Protein AF-A0A0F8YYE7-F1 (afdb_monomer_lite)

Foldseek 3Di:
DEEQPLDPWDLNVVQQVLCLFPDPAAEYEHEQQVDDCDLVHPHHNVLRVVLVCLPQPPSHHYHYDHDPVDPALVVVVVSVQVSCVVVVHDGAQEAEEAAPVVCVSCCQPQADPVDPDDPPPDDPDDGDDPPPVQWDWHAHPPPSGGIYTYRHCVPPPQDDSNVLSVCLQAVHCPVVVTGDPSSPCSSNVSRDPVSHDDDD

pLDDT: mean 84.81, std 19.22, range [31.11, 98.81]

Radius of gyration: 17.79 Å; chains: 1; bounding box: 42×34×54 Å

Organism: NCBI:txid412755

InterPro domains:
  IPR004821 Cytidyltransferase-like domain [PF01467] (2-68)
  IPR014729 Rossmann-like alpha/beta/alpha sandwich fold [G3DSA:3.40.50.620] (1-195)

Structure (mmCIF, N/CA/C/O backbone):
data_AF-A0A0F8YYE7-F1
#
_entry.id   AF-A0A0F8YYE7-F1
#
loop_
_atom_site.group_PDB
_atom_site.id
_atom_site.type_symbol
_atom_site.label_atom_id
_atom_site.label_alt_id
_atom_site.label_comp_id
_atom_site.label_asym_id
_atom_site.label_entity_id
_atom_site.label_seq_id
_atom_site.pdbx_PDB_ins_code
_atom_site.Cartn_x
_atom_site.Cartn_y
_atom_site.Cartn_z
_atom_site.occupancy
_atom_site.B_iso_or_equiv
_atom_site.auth_seq_id
_atom_site.auth_comp_id
_atom_site.auth_asym_id
_atom_site.auth_atom_id
_atom_site.pdbx_PDB_model_num
ATOM 1 N N . ILE A 1 1 ? -4.588 0.960 5.889 1.00 94.19 1 ILE A N 1
ATOM 2 C CA . ILE A 1 1 ? -3.138 1.002 5.540 1.00 94.19 1 ILE A CA 1
ATOM 3 C C . ILE A 1 1 ? -2.845 2.314 4.834 1.00 94.19 1 ILE A C 1
ATOM 5 O O . ILE A 1 1 ? -3.658 2.729 4.011 1.00 94.19 1 ILE A O 1
ATOM 9 N N . VAL A 1 2 ? -1.683 2.914 5.088 1.00 96.62 2 VAL A N 1
ATOM 10 C CA . VAL A 1 2 ? -1.097 3.959 4.236 1.00 96.62 2 VAL A CA 1
ATOM 11 C C . VAL A 1 2 ? 0.202 3.417 3.644 1.00 96.62 2 VAL A C 1
ATOM 13 O O . VAL A 1 2 ? 1.043 2.897 4.372 1.00 96.62 2 VAL A O 1
ATOM 16 N N . GLY A 1 3 ? 0.375 3.503 2.326 1.00 95.62 3 GLY A N 1
ATOM 17 C CA . GLY A 1 3 ? 1.591 3.021 1.673 1.00 95.62 3 GLY A CA 1
ATOM 18 C C . GLY A 1 3 ? 1.729 3.505 0.236 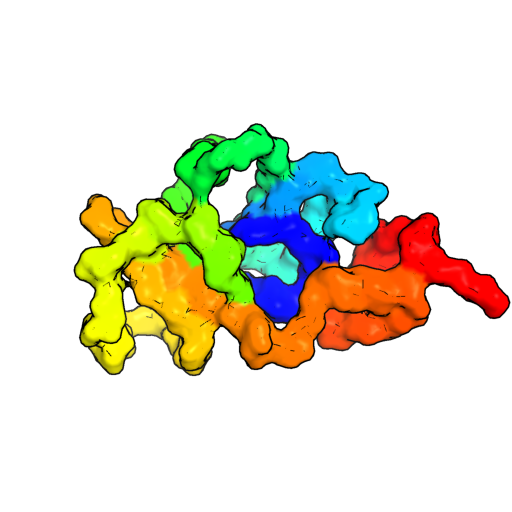1.00 95.62 3 GLY A C 1
ATOM 19 O O . GLY A 1 3 ? 0.750 3.872 -0.407 1.00 95.62 3 GLY A O 1
ATOM 20 N N . ARG A 1 4 ? 2.958 3.502 -0.287 1.00 97.06 4 ARG A N 1
ATOM 21 C CA . ARG A 1 4 ? 3.227 3.915 -1.675 1.00 97.06 4 ARG A CA 1
ATOM 22 C C . ARG A 1 4 ? 2.784 2.874 -2.699 1.00 97.06 4 ARG A C 1
ATOM 24 O O . ARG A 1 4 ? 2.339 3.266 -3.766 1.00 97.06 4 ARG A O 1
ATOM 31 N N . LEU A 1 5 ? 2.868 1.579 -2.372 1.00 97.44 5 LEU A N 1
ATOM 32 C CA . LEU A 1 5 ? 2.508 0.456 -3.258 1.00 97.44 5 LEU A CA 1
ATOM 33 C C . LEU A 1 5 ? 3.200 0.523 -4.636 1.00 97.44 5 LEU A C 1
ATOM 35 O O . LEU A 1 5 ? 2.539 0.516 -5.669 1.00 97.44 5 LEU A O 1
ATOM 39 N N . GLN A 1 6 ? 4.535 0.589 -4.645 1.00 97.94 6 GLN A N 1
ATOM 40 C CA . GLN A 1 6 ? 5.373 0.712 -5.849 1.00 97.94 6 GLN A CA 1
ATOM 41 C C . GLN A 1 6 ? 6.212 -0.568 -6.093 1.00 97.94 6 GLN A C 1
ATOM 43 O O . GLN A 1 6 ? 7.431 -0.530 -5.877 1.00 97.94 6 GLN A O 1
ATOM 48 N N . PRO A 1 7 ? 5.625 -1.708 -6.519 1.00 98.19 7 PRO A N 1
ATOM 49 C CA . PRO A 1 7 ? 4.226 -1.915 -6.919 1.00 98.19 7 PRO A CA 1
ATOM 50 C C . PRO A 1 7 ? 3.361 -2.531 -5.797 1.00 98.19 7 PRO A C 1
ATOM 52 O O . PRO A 1 7 ? 3.820 -2.774 -4.674 1.00 98.19 7 PRO A O 1
ATOM 55 N N . LEU A 1 8 ? 2.090 -2.829 -6.096 1.00 98.38 8 LEU A N 1
ATOM 56 C CA . LEU A 1 8 ? 1.275 -3.722 -5.265 1.00 98.38 8 LEU A CA 1
ATOM 57 C C . LEU A 1 8 ? 1.857 -5.148 -5.308 1.00 98.38 8 LEU A C 1
ATOM 59 O O . LEU A 1 8 ? 1.955 -5.749 -6.374 1.00 98.38 8 LEU A O 1
ATOM 63 N N . HIS A 1 9 ? 2.196 -5.712 -4.147 1.00 96.56 9 HIS A N 1
ATOM 64 C CA . HIS A 1 9 ? 2.818 -7.035 -4.026 1.00 96.56 9 HIS A CA 1
ATOM 65 C C . HIS A 1 9 ? 2.244 -7.819 -2.838 1.00 96.56 9 HIS A C 1
ATOM 67 O O . HIS A 1 9 ? 1.434 -7.295 -2.067 1.00 96.56 9 HIS A O 1
ATOM 73 N N . ARG A 1 10 ? 2.662 -9.080 -2.681 1.00 94.38 10 ARG A N 1
ATOM 74 C CA . ARG A 1 10 ? 2.063 -10.051 -1.748 1.00 94.38 10 ARG A CA 1
ATOM 75 C C . ARG A 1 10 ? 1.984 -9.598 -0.285 1.00 94.38 10 ARG A C 1
ATOM 77 O O . ARG A 1 10 ? 1.022 -9.941 0.398 1.00 94.38 10 ARG A O 1
ATOM 84 N N . ALA A 1 11 ? 2.953 -8.823 0.206 1.00 91.25 11 ALA A N 1
ATOM 85 C CA . ALA A 1 11 ? 2.916 -8.334 1.588 1.00 91.25 11 ALA A CA 1
ATOM 86 C C . ALA A 1 11 ? 1.764 -7.338 1.790 1.00 91.25 11 ALA A C 1
ATOM 88 O O . ALA A 1 11 ? 1.001 -7.449 2.747 1.00 91.25 11 ALA A O 1
ATOM 89 N N . HIS A 1 12 ? 1.584 -6.419 0.836 1.00 95.25 12 HIS A N 1
ATOM 90 C CA . HIS A 1 12 ? 0.464 -5.483 0.834 1.00 95.25 12 HIS A CA 1
ATOM 91 C C . HIS A 1 12 ? -0.871 -6.218 0.734 1.00 95.25 12 HIS A C 1
ATOM 93 O O . HIS A 1 12 ? -1.782 -5.945 1.512 1.00 95.25 12 HIS A O 1
ATOM 99 N N . THR A 1 13 ? -0.989 -7.180 -0.190 1.00 95.62 13 THR A N 1
ATOM 100 C CA . THR A 1 13 ? -2.249 -7.910 -0.369 1.00 95.62 13 THR A CA 1
ATOM 101 C C . THR A 1 13 ? -2.623 -8.720 0.860 1.00 95.62 13 THR A C 1
ATOM 103 O O . THR A 1 13 ? -3.797 -8.811 1.196 1.00 95.62 13 THR A O 1
ATOM 106 N N . LYS A 1 14 ? -1.635 -9.265 1.575 1.00 92.00 14 LYS A N 1
ATOM 107 C CA . LYS A 1 14 ? -1.879 -9.964 2.833 1.00 92.00 14 LYS A CA 1
ATOM 108 C C . LYS A 1 14 ? -2.531 -9.051 3.876 1.00 92.00 14 LYS A C 1
ATOM 110 O O . LYS A 1 14 ? -3.547 -9.433 4.443 1.00 92.00 14 LYS A O 1
ATOM 115 N N . LEU A 1 15 ? -1.983 -7.856 4.096 1.00 92.06 15 LEU A N 1
ATOM 116 C CA . LEU A 1 15 ? -2.562 -6.893 5.037 1.00 92.06 15 LEU A CA 1
ATOM 117 C C . LEU A 1 15 ? -3.963 -6.432 4.609 1.00 92.06 15 LEU A C 1
ATOM 119 O O . LEU A 1 15 ? -4.864 -6.363 5.437 1.00 92.06 15 LEU A O 1
ATOM 123 N N . ILE A 1 16 ? -4.164 -6.155 3.317 1.00 96.25 16 ILE A N 1
ATOM 124 C CA . ILE A 1 16 ? -5.472 -5.734 2.792 1.00 96.25 16 ILE A CA 1
ATOM 125 C C . ILE A 1 16 ? -6.515 -6.849 2.959 1.00 96.25 16 ILE A C 1
ATOM 127 O O . ILE A 1 16 ? -7.652 -6.568 3.322 1.00 96.25 16 ILE A O 1
ATOM 131 N N . ASN A 1 17 ? -6.141 -8.112 2.741 1.00 95.19 17 ASN A N 1
ATOM 132 C CA . ASN A 1 17 ? -7.044 -9.246 2.942 1.00 95.19 17 ASN A CA 1
ATOM 133 C C . ASN A 1 17 ? -7.491 -9.382 4.402 1.00 95.19 17 ASN A C 1
ATOM 135 O O . ASN A 1 17 ? -8.667 -9.646 4.628 1.00 95.19 17 ASN A O 1
ATOM 139 N N . ILE A 1 18 ? -6.588 -9.161 5.364 1.00 91.12 18 ILE A N 1
ATOM 140 C CA . ILE A 1 18 ? -6.934 -9.129 6.794 1.00 91.12 18 ILE A CA 1
ATOM 141 C C . ILE A 1 18 ? -7.931 -7.992 7.054 1.00 91.12 18 ILE A C 1
ATOM 143 O O . ILE A 1 18 ? -8.998 -8.228 7.601 1.00 91.12 18 ILE A O 1
ATOM 147 N N . MET A 1 19 ? -7.659 -6.781 6.555 1.00 94.31 19 MET A N 1
ATOM 148 C CA . MET A 1 19 ? -8.583 -5.647 6.707 1.00 94.31 19 MET A CA 1
ATOM 149 C C . MET A 1 19 ? -9.985 -5.915 6.142 1.00 94.31 19 MET A C 1
ATOM 151 O O . MET A 1 19 ? -10.967 -5.475 6.725 1.00 94.31 19 MET A O 1
ATOM 155 N N . ILE A 1 20 ? -10.096 -6.597 4.997 1.00 95.62 20 ILE A N 1
ATOM 156 C CA . ILE A 1 20 ? -11.397 -6.941 4.393 1.00 95.62 20 ILE A CA 1
ATOM 157 C C . ILE A 1 20 ? -12.171 -7.943 5.264 1.00 95.62 20 ILE A C 1
ATOM 159 O O . ILE A 1 20 ? -13.399 -7.951 5.231 1.00 95.62 20 ILE A O 1
ATOM 163 N N . GLN A 1 21 ? -11.472 -8.807 6.004 1.00 91.88 21 GLN A N 1
ATOM 164 C CA . GLN A 1 21 ? -12.087 -9.783 6.906 1.00 91.88 21 GLN A CA 1
ATOM 165 C C . GLN A 1 21 ? -12.494 -9.149 8.240 1.00 91.88 21 GLN A C 1
ATOM 167 O O . GLN A 1 21 ? -13.577 -9.443 8.743 1.00 91.88 21 GLN A O 1
ATOM 172 N N . ASP A 1 22 ? -11.651 -8.263 8.772 1.00 88.38 22 ASP A N 1
ATOM 173 C CA . ASP A 1 22 ? -11.764 -7.756 10.141 1.00 88.38 22 ASP A CA 1
ATOM 174 C C . ASP A 1 22 ? -12.585 -6.459 10.245 1.00 88.38 22 ASP A C 1
ATOM 176 O O . ASP A 1 22 ? -13.079 -6.123 11.322 1.00 88.38 22 ASP A O 1
ATOM 180 N N . CYS A 1 23 ? -12.736 -5.703 9.151 1.00 88.50 23 CYS A N 1
ATOM 181 C CA . CYS A 1 23 ? -13.339 -4.368 9.172 1.00 88.50 23 CYS A CA 1
ATOM 182 C C . CYS A 1 23 ? -14.596 -4.265 8.292 1.00 88.50 23 CYS A C 1
ATOM 184 O O . CYS A 1 23 ? -14.656 -4.820 7.199 1.00 88.50 23 CYS A O 1
ATOM 186 N N . GLU A 1 24 ? -15.565 -3.435 8.708 1.00 92.38 24 GLU A N 1
ATOM 187 C CA . GLU A 1 24 ? -16.734 -3.066 7.879 1.00 92.38 24 GLU A CA 1
ATOM 188 C C . GLU A 1 24 ? -16.301 -2.393 6.563 1.00 92.38 24 GLU A C 1
ATOM 190 O O . GLU A 1 24 ? -16.940 -2.540 5.524 1.00 92.38 24 GLU A O 1
ATOM 195 N N . THR A 1 25 ? -15.218 -1.611 6.593 1.00 94.94 25 THR A N 1
ATOM 196 C CA . THR A 1 25 ? -14.689 -0.904 5.422 1.00 94.94 25 THR A CA 1
ATOM 197 C C . THR A 1 25 ? -13.165 -0.884 5.452 1.00 94.94 25 THR A C 1
ATOM 199 O O . THR A 1 25 ? -12.554 -0.266 6.320 1.00 94.94 25 THR A O 1
ATOM 202 N N . ALA A 1 26 ? -12.540 -1.512 4.456 1.00 97.06 26 ALA A N 1
ATOM 203 C CA . ALA A 1 26 ? -11.095 -1.469 4.268 1.00 97.06 26 ALA A CA 1
ATOM 204 C C . ALA A 1 26 ? -10.687 -0.238 3.440 1.00 97.06 26 ALA A C 1
ATOM 206 O O . ALA A 1 26 ? -11.048 -0.115 2.267 1.00 97.06 26 ALA A O 1
ATOM 207 N N . ILE A 1 27 ? -9.903 0.661 4.044 1.00 98.06 27 ILE A N 1
ATOM 208 C CA . ILE A 1 27 ? -9.376 1.872 3.398 1.00 98.06 27 ILE A CA 1
ATOM 209 C C . ILE A 1 27 ? -7.873 1.707 3.120 1.00 98.06 27 ILE A C 1
ATOM 211 O O . ILE A 1 27 ? -7.060 1.479 4.028 1.00 98.06 27 ILE A O 1
ATOM 215 N N . VAL A 1 28 ? -7.502 1.833 1.846 1.00 98.44 28 VAL A N 1
ATOM 216 C CA . VAL A 1 28 ? -6.119 1.804 1.364 1.00 98.44 28 VAL A CA 1
ATOM 217 C C . VAL A 1 28 ? -5.739 3.190 0.865 1.00 98.44 28 VAL A C 1
ATOM 219 O O . VAL A 1 28 ? -6.196 3.643 -0.186 1.00 98.44 28 VAL A O 1
ATOM 222 N N . CYS A 1 29 ? -4.874 3.860 1.617 1.00 98.38 29 CYS A N 1
ATOM 223 C CA . CYS A 1 29 ? -4.358 5.165 1.251 1.00 98.38 29 CYS A CA 1
ATOM 224 C C . CYS A 1 29 ? -3.055 5.029 0.448 1.00 98.38 29 CYS A C 1
ATOM 226 O O . CYS A 1 29 ? -2.073 4.468 0.942 1.00 98.38 29 CYS A O 1
ATOM 228 N N . LEU A 1 30 ? -3.039 5.560 -0.775 1.00 98.56 30 LEU A N 1
ATOM 229 C CA . LEU A 1 30 ? -1.873 5.591 -1.657 1.00 98.56 30 LEU A CA 1
ATOM 230 C C . LEU A 1 30 ? -1.040 6.844 -1.384 1.00 98.56 30 LEU A C 1
ATOM 232 O O . LEU A 1 30 ? -1.363 7.921 -1.880 1.00 98.56 30 LEU A O 1
ATOM 236 N N . GLY A 1 31 ? 0.032 6.692 -0.607 1.00 97.44 31 GLY A N 1
ATOM 237 C CA . GLY A 1 31 ? 0.993 7.764 -0.332 1.00 97.44 31 GLY A CA 1
ATOM 238 C C . GLY A 1 31 ? 1.790 8.181 -1.572 1.00 97.44 31 GLY A C 1
ATOM 239 O O . GLY A 1 31 ? 1.860 7.434 -2.559 1.00 97.44 31 GLY A O 1
ATOM 240 N N . SER A 1 32 ? 2.399 9.368 -1.505 1.00 97.56 32 SER A N 1
ATOM 241 C CA . SER A 1 32 ? 3.164 9.980 -2.599 1.00 97.56 32 SER A CA 1
ATOM 242 C C . SER A 1 32 ? 2.403 9.978 -3.932 1.00 97.56 32 SER A C 1
ATOM 244 O O . SER A 1 32 ? 2.932 9.602 -4.977 1.00 97.56 32 SER A O 1
ATOM 246 N N . ALA A 1 33 ? 1.116 10.334 -3.903 1.00 98.12 33 ALA A N 1
ATOM 247 C CA . ALA A 1 33 ? 0.236 10.327 -5.073 1.00 98.12 33 ALA A CA 1
ATOM 248 C C . ALA A 1 33 ? 0.700 11.272 -6.195 1.00 98.12 33 ALA A C 1
ATOM 250 O O . ALA A 1 33 ? 0.478 10.984 -7.368 1.00 98.12 33 ALA A O 1
ATOM 251 N N . GLN A 1 34 ? 1.386 12.361 -5.846 1.00 98.12 34 GLN A N 1
ATOM 252 C CA . GLN A 1 34 ? 1.924 13.329 -6.799 1.00 98.12 34 GLN A CA 1
ATOM 253 C C . GLN A 1 34 ? 3.184 12.845 -7.537 1.00 98.12 34 GLN A C 1
ATOM 255 O O . GLN A 1 34 ? 3.548 13.437 -8.553 1.00 98.12 34 GLN A O 1
ATOM 260 N N . LYS A 1 35 ? 3.862 11.803 -7.035 1.00 98.12 35 LYS A N 1
ATOM 261 C CA . LYS A 1 35 ? 5.094 11.268 -7.632 1.00 98.12 35 LYS A CA 1
ATOM 262 C C . LYS A 1 35 ? 4.783 10.219 -8.691 1.00 98.12 35 LYS A C 1
ATOM 264 O O . LYS A 1 35 ? 3.836 9.439 -8.561 1.00 98.12 35 LYS A O 1
ATOM 269 N N . LYS A 1 36 ? 5.594 10.213 -9.745 1.00 97.75 36 LYS A N 1
ATOM 270 C CA . LYS A 1 36 ? 5.490 9.292 -10.878 1.00 97.75 36 LYS A CA 1
ATOM 271 C C . LYS A 1 36 ? 6.789 9.289 -11.665 1.00 97.75 36 LYS A C 1
ATOM 273 O O . LYS A 1 36 ? 7.427 10.332 -11.770 1.00 97.75 36 LYS A O 1
ATOM 278 N N . ARG A 1 37 ? 7.109 8.159 -12.301 1.00 97.19 37 ARG A N 1
ATOM 279 C CA . ARG A 1 37 ? 8.278 8.025 -13.184 1.00 97.19 37 ARG A CA 1
ATOM 280 C C . ARG A 1 37 ? 9.586 8.443 -12.494 1.00 97.19 37 ARG A C 1
ATOM 282 O O . ARG A 1 37 ? 10.449 9.065 -13.097 1.00 97.19 37 ARG A O 1
ATOM 289 N N . GLU A 1 38 ? 9.735 8.076 -11.224 1.00 97.44 38 GLU A N 1
ATOM 290 C CA . GLU A 1 38 ? 10.977 8.206 -10.451 1.00 97.44 38 GLU A CA 1
ATOM 291 C C . GLU A 1 38 ? 11.453 6.808 -10.030 1.00 97.44 38 GLU A C 1
ATOM 293 O O . GLU A 1 38 ? 10.629 5.916 -9.850 1.00 97.44 38 GLU A O 1
ATOM 298 N N . LYS A 1 39 ? 12.755 6.585 -9.792 1.00 94.12 39 LYS A N 1
ATOM 299 C CA . LYS A 1 39 ? 13.272 5.244 -9.417 1.00 94.12 39 LYS A CA 1
ATOM 300 C C . LYS A 1 39 ? 12.560 4.615 -8.211 1.00 94.12 39 LYS A C 1
ATOM 302 O O . LYS A 1 39 ? 12.388 3.400 -8.126 1.00 94.12 39 LYS A O 1
ATOM 307 N N . HIS A 1 40 ? 12.142 5.444 -7.258 1.00 95.81 40 HIS A N 1
ATOM 308 C CA . HIS A 1 40 ? 11.399 4.991 -6.086 1.00 95.81 40 HIS A CA 1
ATOM 309 C C . HIS A 1 40 ? 9.869 5.037 -6.293 1.00 95.81 40 HIS A C 1
ATOM 311 O O . HIS A 1 40 ? 9.143 4.356 -5.566 1.00 95.81 40 HIS A O 1
ATOM 317 N N . ASP A 1 41 ? 9.372 5.807 -7.269 1.00 98.19 41 ASP A N 1
ATOM 318 C CA . ASP A 1 41 ? 7.954 5.948 -7.643 1.00 98.19 41 ASP A CA 1
ATOM 319 C C . ASP A 1 41 ? 7.742 5.765 -9.156 1.00 98.19 41 ASP A C 1
ATOM 321 O O . ASP A 1 41 ? 7.377 6.715 -9.854 1.00 98.19 41 ASP A O 1
ATOM 325 N N . PRO A 1 42 ? 8.004 4.574 -9.712 1.00 98.31 42 PRO A N 1
ATOM 326 C CA . PRO A 1 42 ? 7.953 4.383 -11.158 1.00 98.31 42 PRO A CA 1
ATOM 327 C C . PRO A 1 42 ? 6.518 4.458 -11.699 1.00 98.31 42 PRO A C 1
ATOM 329 O O . PRO A 1 42 ? 6.317 5.000 -12.786 1.00 98.31 42 PRO A O 1
ATOM 332 N N . TRP A 1 43 ? 5.516 4.006 -10.935 1.00 98.75 43 TRP A N 1
ATOM 333 C CA . TRP A 1 43 ? 4.110 4.025 -11.346 1.00 98.75 43 TRP A CA 1
ATOM 334 C C . TRP A 1 43 ? 3.381 5.287 -10.873 1.00 98.75 43 TRP A C 1
ATOM 336 O O . TRP A 1 43 ? 3.629 5.794 -9.771 1.00 98.75 43 TRP A O 1
ATOM 346 N N . THR A 1 44 ? 2.444 5.781 -11.688 1.00 98.81 44 THR A N 1
ATOM 347 C CA . THR A 1 44 ? 1.550 6.882 -11.305 1.00 98.81 44 THR A CA 1
ATOM 348 C C . THR A 1 44 ? 0.564 6.431 -10.225 1.00 98.81 44 THR A C 1
ATOM 350 O O . THR A 1 44 ? 0.453 5.246 -9.895 1.00 98.81 44 THR A O 1
ATOM 353 N N . VAL A 1 45 ? -0.169 7.371 -9.624 1.00 98.75 45 VAL A N 1
ATOM 354 C CA . VAL A 1 45 ? -1.224 6.998 -8.675 1.00 98.75 45 VAL A CA 1
ATOM 355 C C . VAL A 1 45 ? -2.369 6.256 -9.361 1.00 98.75 45 VAL A C 1
ATOM 357 O O . VAL A 1 45 ? -2.864 5.282 -8.804 1.00 98.75 45 VAL A O 1
ATOM 360 N N . GLU A 1 46 ? -2.731 6.624 -10.589 1.00 98.75 46 GLU A N 1
ATOM 361 C CA . GLU A 1 46 ? -3.782 5.970 -11.374 1.00 98.75 46 GLU A CA 1
ATOM 362 C C . GLU A 1 46 ? -3.431 4.509 -11.674 1.00 98.75 46 GLU A C 1
ATOM 364 O O . GLU A 1 46 ? -4.269 3.627 -11.493 1.00 98.75 46 GLU A O 1
ATOM 369 N N . GLU A 1 47 ? -2.181 4.235 -12.048 1.00 98.81 47 GLU A N 1
ATOM 370 C CA . GLU A 1 47 ? -1.694 2.872 -12.285 1.00 98.81 47 GLU A CA 1
ATOM 371 C C . GLU A 1 47 ? -1.751 2.030 -11.011 1.00 98.81 47 GLU A C 1
ATOM 373 O O . GLU A 1 47 ? -2.241 0.902 -11.024 1.00 98.81 47 GLU A O 1
ATOM 378 N N . ARG A 1 48 ? -1.332 2.593 -9.873 1.00 98.81 48 ARG A N 1
ATOM 379 C CA . ARG A 1 48 ? -1.415 1.913 -8.572 1.00 98.81 48 ARG A CA 1
ATOM 380 C C . ARG A 1 48 ? -2.856 1.682 -8.120 1.00 98.81 48 ARG A C 1
ATOM 382 O O . ARG A 1 48 ? -3.167 0.628 -7.563 1.00 98.81 48 ARG A O 1
ATOM 389 N N . MET A 1 49 ? -3.752 2.637 -8.374 1.00 98.81 49 MET A N 1
ATOM 390 C CA . MET A 1 49 ? -5.188 2.459 -8.153 1.00 98.81 49 MET A CA 1
ATOM 391 C C . MET A 1 49 ? -5.730 1.334 -9.031 1.00 98.81 49 MET A C 1
ATOM 393 O O . MET A 1 49 ? -6.502 0.511 -8.543 1.00 98.81 49 MET A O 1
ATOM 397 N N . GLN A 1 50 ? -5.315 1.259 -10.297 1.00 98.81 50 GLN A N 1
ATOM 398 C CA . GLN A 1 50 ? -5.718 0.186 -11.199 1.00 98.81 50 GLN A CA 1
ATOM 399 C C . GLN A 1 50 ? -5.191 -1.173 -10.722 1.00 98.81 50 GLN A C 1
ATOM 401 O O . GLN A 1 50 ? -5.963 -2.126 -10.675 1.00 98.81 50 GLN A O 1
ATOM 406 N N . MET A 1 51 ? -3.941 -1.255 -10.251 1.00 98.81 51 MET A N 1
ATOM 407 C CA . MET A 1 51 ? -3.389 -2.478 -9.651 1.00 98.81 51 MET A CA 1
ATOM 408 C C . MET A 1 51 ? -4.217 -2.970 -8.455 1.00 98.81 51 MET A C 1
ATOM 410 O O . MET A 1 51 ? -4.410 -4.173 -8.278 1.00 98.81 51 MET A O 1
ATOM 414 N N . LEU A 1 52 ? -4.713 -2.053 -7.619 1.00 98.75 52 LEU A N 1
ATOM 415 C CA . LEU A 1 52 ? -5.613 -2.380 -6.512 1.00 98.75 52 LEU A CA 1
ATOM 416 C C . LEU A 1 52 ? -6.994 -2.830 -7.011 1.00 98.75 52 LEU A C 1
ATOM 418 O O . LEU A 1 52 ? -7.490 -3.867 -6.570 1.00 98.75 52 LEU A O 1
ATOM 422 N N . LYS A 1 53 ? -7.601 -2.094 -7.949 1.00 98.69 53 LYS A N 1
ATOM 423 C CA . LYS A 1 53 ? -8.921 -2.417 -8.524 1.00 98.69 53 LYS A CA 1
ATOM 424 C C . LYS A 1 53 ? -8.934 -3.776 -9.219 1.00 98.69 53 LYS A C 1
ATOM 426 O O . LYS A 1 53 ? -9.878 -4.535 -9.043 1.00 98.69 53 LYS A O 1
ATOM 431 N N . ASN A 1 54 ? -7.863 -4.113 -9.925 1.00 98.56 54 ASN A N 1
ATOM 432 C CA . ASN A 1 54 ? -7.663 -5.409 -10.568 1.00 98.56 54 ASN A CA 1
ATOM 433 C C . ASN A 1 54 ? -7.771 -6.596 -9.592 1.00 98.56 54 ASN A C 1
ATOM 435 O O . ASN A 1 54 ? -8.216 -7.673 -9.977 1.00 98.56 54 ASN A O 1
ATOM 439 N N . VAL A 1 55 ? -7.371 -6.413 -8.328 1.00 98.50 55 VAL A N 1
ATOM 440 C CA . VAL A 1 55 ? -7.370 -7.475 -7.304 1.00 98.50 55 VAL A CA 1
ATOM 441 C C . VAL A 1 55 ? -8.629 -7.434 -6.429 1.00 98.50 55 VAL A C 1
ATOM 443 O O . VAL A 1 55 ? -9.146 -8.473 -6.004 1.00 98.50 55 VAL A O 1
ATOM 446 N N . TYR A 1 56 ? -9.128 -6.237 -6.122 1.00 98.25 56 TYR A N 1
ATOM 447 C CA . TYR A 1 56 ? -10.159 -6.049 -5.099 1.00 98.25 56 TYR A CA 1
ATOM 448 C C . TYR A 1 56 ? -11.510 -5.583 -5.628 1.00 98.25 56 TYR A C 1
ATOM 450 O O . TYR A 1 56 ? -12.483 -5.689 -4.881 1.00 98.25 56 TYR A O 1
ATOM 458 N N . ALA A 1 57 ? -11.592 -5.126 -6.879 1.00 96.12 57 ALA A N 1
ATOM 459 C CA . ALA A 1 57 ? -12.760 -4.436 -7.418 1.00 96.12 57 ALA A CA 1
ATOM 460 C C . ALA A 1 57 ? -13.246 -3.364 -6.420 1.00 96.12 57 ALA A C 1
ATOM 462 O O . ALA A 1 57 ? -12.450 -2.533 -5.981 1.00 96.12 57 ALA A O 1
ATOM 463 N N . ASP A 1 58 ? -14.508 -3.436 -5.997 1.00 94.81 58 ASP A N 1
ATOM 464 C CA . ASP A 1 58 ? -15.129 -2.468 -5.087 1.00 94.81 58 ASP A CA 1
ATOM 465 C C . ASP A 1 58 ? -15.039 -2.852 -3.598 1.00 94.81 58 ASP A C 1
ATOM 467 O O . ASP A 1 58 ? -15.619 -2.178 -2.745 1.00 94.81 58 ASP A O 1
ATOM 471 N N . ARG A 1 59 ? -14.305 -3.923 -3.250 1.00 97.19 59 ARG A N 1
ATOM 472 C CA . ARG A 1 59 ? -14.191 -4.417 -1.860 1.00 97.19 59 ARG A CA 1
ATOM 473 C C . ARG A 1 59 ? -13.377 -3.507 -0.936 1.00 97.19 59 ARG A C 1
ATOM 475 O O . ARG A 1 59 ? -13.361 -3.731 0.270 1.00 97.19 59 ARG A O 1
ATOM 482 N N . ILE A 1 60 ? -12.682 -2.513 -1.485 1.00 97.94 60 ILE A N 1
ATOM 483 C CA . ILE A 1 60 ? -11.867 -1.560 -0.727 1.00 97.94 60 ILE A CA 1
ATOM 484 C C . ILE A 1 60 ? -12.153 -0.128 -1.173 1.00 97.94 60 ILE A C 1
ATOM 486 O O . ILE A 1 60 ? -12.523 0.128 -2.320 1.00 97.94 60 ILE A O 1
ATOM 490 N N . LYS A 1 61 ? -11.918 0.832 -0.279 1.00 98.12 61 LYS A N 1
ATOM 491 C CA . LYS A 1 61 ? -11.848 2.255 -0.623 1.00 98.12 61 LYS A CA 1
ATOM 492 C C . LYS A 1 61 ? -10.393 2.634 -0.870 1.00 98.12 61 LYS A C 1
ATOM 494 O O . LYS A 1 61 ? -9.525 2.302 -0.069 1.00 98.12 61 LYS A O 1
ATOM 499 N N . ILE A 1 62 ? -10.129 3.324 -1.977 1.00 98.56 62 ILE A N 1
ATOM 500 C CA . ILE A 1 62 ? -8.779 3.739 -2.373 1.00 98.56 62 ILE A CA 1
ATOM 501 C C . ILE A 1 62 ? -8.702 5.261 -2.304 1.00 98.56 62 ILE A C 1
ATOM 503 O O . ILE A 1 62 ? -9.496 5.939 -2.955 1.00 98.56 62 ILE A O 1
ATOM 507 N N . VAL A 1 63 ? -7.755 5.793 -1.529 1.00 98.50 63 VAL A N 1
ATOM 508 C CA . VAL A 1 63 ? -7.619 7.239 -1.295 1.00 98.50 63 VAL A CA 1
ATOM 509 C C . VAL A 1 63 ? -6.200 7.699 -1.642 1.00 98.50 63 VAL A C 1
ATOM 511 O O . VAL A 1 63 ? -5.254 7.287 -0.976 1.00 98.50 63 VAL A O 1
ATOM 514 N N . PRO A 1 64 ? -6.003 8.538 -2.670 1.00 98.38 64 PRO A N 1
ATOM 515 C CA . PRO A 1 64 ? -4.690 9.098 -2.972 1.00 98.38 64 PRO A CA 1
ATOM 516 C C . PRO A 1 64 ? -4.313 10.199 -1.969 1.00 98.38 64 PRO A C 1
ATOM 518 O O . PRO A 1 64 ? -5.126 11.076 -1.663 1.00 98.38 64 PRO A O 1
ATOM 521 N N . LEU A 1 65 ? -3.070 10.165 -1.487 1.00 98.19 65 LEU A N 1
ATOM 522 C CA . LEU A 1 65 ? -2.497 11.128 -0.546 1.00 98.19 65 LEU A CA 1
ATOM 523 C C . LEU A 1 65 ? -1.213 11.730 -1.120 1.00 98.19 65 LEU A C 1
ATOM 525 O O . LEU A 1 65 ? -0.289 10.999 -1.485 1.00 98.19 65 LEU A O 1
ATOM 529 N N . ASN A 1 66 ? -1.137 13.058 -1.162 1.00 97.62 66 ASN A N 1
ATOM 530 C CA . ASN A 1 66 ? 0.092 13.749 -1.542 1.00 97.62 66 ASN A CA 1
ATOM 531 C C . ASN A 1 66 ? 1.037 13.838 -0.342 1.00 97.62 66 ASN A C 1
ATOM 533 O O . ASN A 1 66 ? 0.583 13.946 0.797 1.00 97.62 66 ASN A O 1
ATOM 537 N N . ASP A 1 67 ? 2.345 13.855 -0.594 1.00 95.94 67 ASP A N 1
ATOM 538 C CA . ASP A 1 67 ? 3.298 14.221 0.455 1.00 95.94 67 ASP A CA 1
ATOM 539 C C . ASP A 1 67 ? 3.110 15.714 0.783 1.00 95.94 67 ASP A C 1
ATOM 541 O O . ASP A 1 67 ? 3.205 16.562 -0.106 1.00 95.94 67 ASP A O 1
ATOM 545 N N . ILE A 1 68 ? 2.849 16.041 2.051 1.00 94.44 68 ILE A N 1
ATOM 546 C CA . ILE A 1 68 ? 2.596 17.426 2.501 1.00 94.44 68 ILE A CA 1
ATOM 547 C C . ILE A 1 68 ? 3.806 18.078 3.185 1.00 94.44 68 ILE A C 1
ATOM 549 O O . ILE A 1 68 ? 3.693 19.180 3.708 1.00 94.44 68 ILE A O 1
ATOM 553 N N . GLY A 1 69 ? 4.951 17.386 3.230 1.00 90.44 69 GLY A N 1
ATOM 554 C CA . GLY A 1 69 ? 6.123 17.845 3.983 1.00 90.44 69 GLY A CA 1
ATOM 555 C C . GLY A 1 69 ? 5.879 17.916 5.494 1.00 90.44 69 GLY A C 1
ATOM 556 O O . GLY A 1 69 ? 6.397 18.817 6.146 1.00 90.44 69 GLY A O 1
ATOM 557 N N . ALA A 1 70 ? 5.065 17.002 6.037 1.00 85.56 70 ALA A N 1
ATOM 558 C CA . ALA A 1 70 ? 4.724 16.969 7.4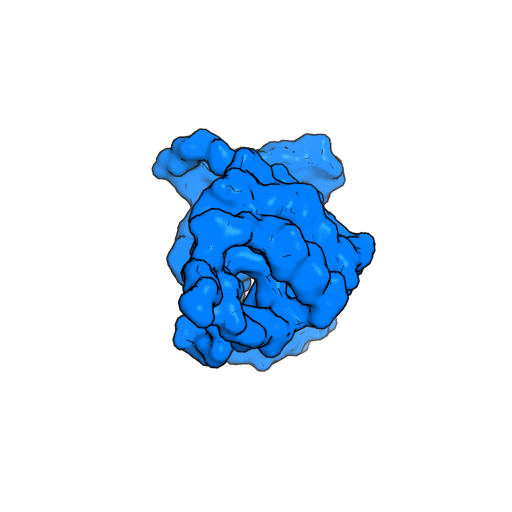57 1.00 85.56 70 ALA A CA 1
ATOM 559 C C . ALA A 1 70 ? 5.987 16.880 8.324 1.00 85.56 70 ALA A C 1
ATOM 561 O O . ALA A 1 70 ? 6.818 15.989 8.135 1.00 85.56 70 ALA A O 1
ATOM 562 N N . ALA A 1 71 ? 6.107 17.793 9.286 1.00 81.25 71 ALA A N 1
ATOM 563 C CA . ALA A 1 71 ? 7.212 17.808 10.240 1.00 81.25 71 ALA A CA 1
ATOM 564 C C . ALA A 1 71 ? 6.946 16.901 11.453 1.00 81.25 71 ALA A C 1
ATOM 566 O O . ALA A 1 71 ? 7.879 16.579 12.186 1.00 81.25 71 ALA A O 1
ATOM 567 N N . SER A 1 72 ? 5.690 16.489 11.665 1.00 87.44 72 SER A N 1
ATOM 568 C CA . SER A 1 72 ? 5.282 15.617 12.768 1.00 87.44 72 SER A CA 1
ATOM 569 C C . SER A 1 72 ? 4.235 14.568 12.352 1.00 87.44 72 SER A C 1
ATOM 571 O O . SER A 1 72 ? 3.485 14.794 11.392 1.00 87.44 72 SER A O 1
ATOM 573 N N . PRO A 1 73 ? 4.146 13.442 13.091 1.00 87.12 73 PRO A N 1
ATOM 574 C CA . PRO A 1 73 ? 3.059 12.466 12.988 1.00 87.12 73 PRO A CA 1
ATOM 575 C C . PRO A 1 73 ? 1.658 13.089 13.002 1.00 87.12 73 PRO A C 1
ATOM 577 O O . PRO A 1 73 ? 0.870 12.822 12.095 1.00 87.12 73 PRO A O 1
ATOM 580 N N . ASP A 1 74 ? 1.378 13.992 13.943 1.00 88.25 74 ASP A N 1
ATOM 581 C CA . ASP A 1 74 ? 0.058 14.624 14.086 1.00 88.25 74 ASP A CA 1
ATOM 582 C C . ASP A 1 74 ? -0.384 15.395 12.845 1.00 88.25 74 ASP A C 1
ATOM 584 O O . ASP A 1 74 ? -1.541 15.311 12.430 1.00 88.25 74 ASP A O 1
ATOM 588 N N . GLN A 1 75 ? 0.534 16.142 12.220 1.00 91.62 75 GLN A N 1
ATOM 589 C CA . GLN A 1 75 ? 0.236 16.879 10.990 1.00 91.62 75 GLN A CA 1
ATOM 590 C C . GLN A 1 75 ? -0.153 15.922 9.863 1.00 91.62 75 GLN A C 1
ATOM 592 O O . GLN A 1 75 ? -1.095 16.184 9.112 1.00 91.62 75 GLN A O 1
ATOM 597 N N . TRP A 1 76 ? 0.562 14.802 9.758 1.00 93.88 76 TRP A N 1
ATOM 598 C CA . TRP A 1 76 ? 0.297 13.782 8.756 1.00 93.88 76 TRP A CA 1
ATOM 599 C C . TRP A 1 76 ? -1.038 13.068 8.996 1.00 93.88 76 TRP A C 1
ATOM 601 O O . TRP A 1 76 ? -1.846 12.955 8.073 1.00 93.88 76 TRP A O 1
ATOM 611 N N . VAL A 1 77 ? -1.312 12.631 10.227 1.00 91.75 77 VAL A N 1
ATOM 612 C CA . VAL A 1 77 ? -2.561 11.929 10.558 1.00 91.75 77 VAL A CA 1
ATOM 613 C C . VAL A 1 77 ? -3.769 12.860 10.457 1.00 91.75 77 VAL A C 1
ATOM 615 O O . VAL A 1 77 ? -4.785 12.466 9.885 1.00 91.75 77 VAL A O 1
ATOM 618 N N . SER A 1 78 ? -3.645 14.116 10.897 1.00 92.00 78 SER A N 1
ATOM 619 C CA . SER A 1 78 ? -4.706 15.124 10.753 1.00 92.00 78 SER A CA 1
ATOM 620 C C . SER A 1 78 ? -5.059 15.370 9.287 1.00 92.00 78 SER A C 1
ATOM 622 O O . SER A 1 78 ? -6.236 15.413 8.936 1.00 92.00 78 SER A O 1
ATOM 624 N N . TYR A 1 79 ? -4.053 15.466 8.409 1.00 95.62 79 TYR A N 1
ATOM 625 C CA . TYR A 1 79 ? -4.272 15.566 6.964 1.00 95.62 79 TYR A CA 1
ATOM 626 C C . TYR A 1 79 ? -5.034 14.360 6.406 1.00 95.62 79 TYR A C 1
ATOM 628 O O . TYR A 1 79 ? -5.944 14.529 5.593 1.00 95.62 79 TYR A O 1
ATOM 636 N N . ILE A 1 80 ? -4.690 13.147 6.847 1.00 95.56 80 ILE A N 1
ATOM 637 C CA . ILE A 1 80 ? -5.399 11.935 6.429 1.00 95.56 80 ILE A CA 1
ATOM 638 C C . ILE A 1 80 ? -6.856 11.998 6.882 1.00 95.56 80 ILE A C 1
ATOM 640 O O . ILE A 1 80 ? -7.746 11.783 6.064 1.00 95.56 80 ILE A O 1
ATOM 644 N N . PHE A 1 81 ? -7.112 12.300 8.154 1.00 93.94 81 PHE A N 1
ATOM 645 C CA . PHE A 1 81 ? -8.464 12.284 8.713 1.00 93.94 81 PHE A CA 1
ATOM 646 C C . PHE A 1 81 ? -9.349 13.348 8.055 1.00 93.94 81 PHE A C 1
ATOM 648 O O . PHE A 1 81 ? -10.441 13.019 7.603 1.00 93.94 81 PHE A O 1
ATOM 655 N N . ASP A 1 82 ? -8.841 14.570 7.870 1.00 95.88 82 ASP A N 1
ATOM 656 C CA . ASP A 1 82 ? -9.529 15.633 7.123 1.00 95.88 82 ASP A CA 1
ATOM 657 C C . ASP A 1 82 ? -9.824 15.218 5.670 1.00 95.88 82 ASP A C 1
ATOM 659 O O . ASP A 1 82 ? -10.911 15.462 5.141 1.00 95.88 82 ASP A O 1
ATOM 663 N N . LYS A 1 83 ? -8.882 14.531 5.010 1.00 97.31 83 LYS A N 1
ATOM 664 C CA . LYS A 1 83 ? -9.091 14.020 3.650 1.00 97.31 83 LYS A CA 1
ATOM 665 C C . LYS A 1 83 ? -10.193 12.959 3.598 1.00 97.31 83 LYS A C 1
ATOM 667 O O . LYS A 1 83 ? -10.962 12.957 2.638 1.00 97.31 83 LYS A O 1
ATOM 672 N N . LEU A 1 84 ? -10.250 12.060 4.580 1.00 96.81 84 LEU A N 1
ATOM 673 C CA . LEU A 1 84 ? -11.267 11.009 4.671 1.00 96.81 84 LEU A CA 1
ATOM 674 C C . LEU A 1 84 ? -12.651 11.588 4.992 1.00 96.81 84 LEU A C 1
ATOM 676 O O . LEU A 1 84 ? -13.624 11.220 4.333 1.00 96.81 84 LEU A O 1
ATOM 680 N N . ASP A 1 85 ? -12.723 12.536 5.925 1.00 96.25 85 ASP A N 1
ATOM 681 C CA . ASP A 1 85 ? -13.955 13.236 6.300 1.00 96.25 85 ASP A CA 1
ATOM 682 C C . ASP A 1 85 ? -14.564 13.991 5.108 1.00 96.25 85 ASP A C 1
ATOM 684 O O . ASP A 1 85 ? -15.731 13.803 4.769 1.00 96.25 85 ASP A O 1
ATOM 688 N N . LYS A 1 86 ? -13.741 14.727 4.346 1.00 97.44 86 LYS A N 1
ATOM 689 C CA . LYS A 1 86 ? -14.171 15.406 3.106 1.00 97.44 86 LYS A CA 1
ATOM 690 C C . LYS A 1 86 ? -14.697 14.462 2.024 1.00 97.44 86 LYS A C 1
ATOM 692 O O . LYS A 1 86 ? -15.412 14.902 1.125 1.00 97.44 86 LYS A O 1
ATOM 697 N N . LEU A 1 87 ? -14.326 13.183 2.075 1.00 96.88 87 LEU A N 1
ATOM 698 C CA . LEU A 1 87 ? -14.842 12.137 1.188 1.00 96.88 87 LEU A CA 1
ATOM 699 C C . LEU A 1 87 ? -16.088 11.437 1.762 1.00 96.88 87 LEU A C 1
ATOM 701 O O . LEU A 1 87 ? -16.583 10.491 1.150 1.00 96.88 87 LEU A O 1
ATOM 705 N N . GLY A 1 88 ? -16.592 11.886 2.915 1.00 96.44 88 GLY A N 1
ATOM 706 C CA . GLY A 1 88 ? -17.749 11.320 3.606 1.00 96.44 88 GLY A CA 1
ATOM 707 C C . GLY A 1 88 ? -17.476 9.955 4.235 1.00 96.44 88 GLY A C 1
ATOM 708 O O . GLY A 1 88 ? -18.403 9.160 4.397 1.00 96.44 88 GLY A O 1
ATOM 709 N N . MET A 1 89 ? -16.212 9.634 4.528 1.00 94.50 89 MET A N 1
ATOM 710 C CA . MET A 1 89 ? -15.854 8.361 5.151 1.00 94.50 89 MET A CA 1
ATOM 711 C C . MET A 1 89 ? -16.025 8.434 6.668 1.00 94.50 89 MET A C 1
ATOM 713 O O . MET A 1 89 ? -15.727 9.450 7.288 1.00 94.50 89 MET A O 1
ATOM 717 N N . LYS A 1 90 ? -16.467 7.324 7.272 1.00 90.25 90 LYS A N 1
ATOM 718 C CA . LYS A 1 90 ? -16.427 7.161 8.731 1.00 90.25 90 LYS A CA 1
ATOM 719 C C . LYS A 1 90 ? -14.974 7.251 9.207 1.00 90.25 90 LYS A C 1
ATOM 721 O O . LYS A 1 90 ? -14.068 6.774 8.520 1.00 90.25 90 LYS A O 1
ATOM 726 N N . GLU A 1 91 ? -14.774 7.821 10.390 1.00 89.31 91 GLU A N 1
ATOM 727 C CA . GLU A 1 91 ? -13.449 7.898 10.999 1.00 89.31 91 GLU A CA 1
ATOM 728 C C . GLU A 1 91 ? -12.850 6.487 11.185 1.00 89.31 91 GLU A C 1
ATOM 730 O O . GLU A 1 91 ? -13.547 5.594 11.680 1.00 89.31 91 GLU A O 1
ATOM 735 N N . PRO A 1 92 ? -11.584 6.250 10.789 1.00 90.81 92 PRO A N 1
ATOM 736 C CA . PRO A 1 92 ? -10.956 4.946 10.963 1.00 90.81 92 PRO A CA 1
ATOM 737 C C . PRO A 1 92 ? -10.758 4.582 12.438 1.00 90.81 92 PRO A C 1
ATOM 739 O O . PRO A 1 92 ? -10.147 5.330 13.199 1.00 90.81 92 PRO A O 1
ATOM 742 N N . THR A 1 93 ? 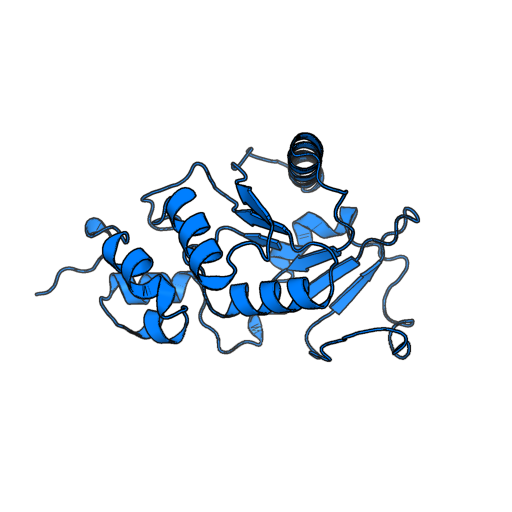-11.181 3.376 12.812 1.00 86.94 93 THR A N 1
ATOM 743 C CA . THR A 1 93 ? -10.928 2.795 14.138 1.00 86.94 93 THR A CA 1
ATOM 744 C C . THR A 1 93 ? -9.696 1.899 14.159 1.00 86.94 93 THR A C 1
ATOM 746 O O . THR A 1 93 ? -9.104 1.719 15.211 1.00 86.94 93 THR A O 1
ATOM 749 N N . ASP A 1 94 ? -9.259 1.366 13.020 1.00 89.12 94 ASP A N 1
ATOM 750 C CA . ASP A 1 94 ? -8.199 0.360 12.951 1.00 89.12 94 ASP A CA 1
ATOM 751 C C . ASP A 1 94 ? -7.123 0.782 11.937 1.00 89.12 94 ASP A C 1
ATOM 753 O O . ASP A 1 94 ? -7.418 1.075 10.773 1.00 89.12 94 ASP A O 1
ATOM 757 N N . TYR A 1 95 ? -5.854 0.787 12.353 1.00 92.00 95 TYR A N 1
ATOM 758 C CA . TYR A 1 95 ? -4.710 1.052 11.483 1.00 92.00 95 TYR A CA 1
ATOM 759 C C . TYR A 1 95 ? -3.808 -0.174 11.368 1.00 92.00 95 TYR A C 1
ATOM 761 O O . TYR A 1 95 ? -3.306 -0.686 12.359 1.00 92.00 95 TYR A O 1
ATOM 769 N N . TYR A 1 96 ? -3.558 -0.614 10.136 1.00 91.88 96 TYR A N 1
ATOM 770 C CA . TYR A 1 96 ? -2.701 -1.759 9.828 1.00 91.88 96 TYR A CA 1
ATOM 771 C C . TYR A 1 96 ? -1.402 -1.288 9.171 1.00 91.88 96 TYR A C 1
ATOM 773 O O . TYR A 1 96 ? -1.439 -0.537 8.188 1.00 91.88 96 TYR A O 1
ATOM 781 N N . SER A 1 97 ? -0.272 -1.776 9.684 1.00 89.94 97 SER A N 1
ATOM 782 C CA . SER A 1 97 ? 1.087 -1.476 9.230 1.00 89.94 97 SER A CA 1
ATOM 783 C C . SER A 1 97 ? 1.887 -2.750 8.945 1.00 89.94 97 SER A C 1
ATOM 785 O O . SER A 1 97 ? 1.684 -3.784 9.578 1.00 89.94 97 SER A O 1
ATOM 787 N N . GLY A 1 98 ? 2.830 -2.665 8.004 1.00 85.56 98 GLY A N 1
ATOM 788 C CA . GLY A 1 98 ? 3.772 -3.745 7.687 1.00 85.56 98 GLY A CA 1
ATOM 789 C C . GLY A 1 98 ? 5.105 -3.674 8.439 1.00 85.56 98 GLY A C 1
ATOM 790 O O . GLY A 1 98 ? 5.957 -4.537 8.247 1.00 85.56 98 GLY A O 1
ATOM 791 N N . SER A 1 99 ? 5.341 -2.633 9.239 1.00 82.88 99 SER A N 1
ATOM 792 C CA . SER A 1 99 ? 6.556 -2.509 10.050 1.00 82.88 99 SER A CA 1
ATOM 793 C C . SER A 1 99 ? 6.340 -1.598 11.257 1.00 82.88 99 SER A C 1
ATOM 795 O O . SER A 1 99 ? 5.457 -0.733 11.238 1.00 82.88 99 SER A O 1
ATOM 797 N N . ASP A 1 100 ? 7.172 -1.761 12.287 1.00 80.50 100 ASP A N 1
ATOM 798 C CA . ASP A 1 100 ? 7.194 -0.865 13.449 1.00 80.50 100 ASP A CA 1
ATOM 799 C C . ASP A 1 100 ? 7.601 0.562 13.074 1.00 80.50 100 ASP A C 1
ATOM 801 O O . ASP A 1 100 ? 7.058 1.528 13.614 1.00 80.50 100 ASP A O 1
ATOM 805 N N . PHE A 1 101 ? 8.522 0.697 12.115 1.00 83.75 101 PHE A N 1
ATOM 806 C CA . PHE A 1 101 ? 8.959 1.992 11.602 1.00 83.75 101 PHE A CA 1
ATOM 807 C C . PHE A 1 101 ? 7.794 2.755 10.967 1.00 83.75 101 PHE A C 1
ATOM 809 O O . PHE A 1 101 ? 7.512 3.884 11.361 1.00 83.75 101 PHE A O 1
ATOM 816 N N . ASP A 1 102 ? 7.059 2.116 10.054 1.00 84.62 102 ASP A N 1
ATOM 817 C CA . ASP A 1 102 ? 5.900 2.737 9.406 1.00 84.62 102 ASP A CA 1
ATOM 818 C C . ASP A 1 102 ? 4.771 2.991 10.421 1.00 84.62 102 ASP A C 1
ATOM 820 O O . ASP A 1 102 ? 4.073 3.998 10.339 1.00 84.62 102 ASP A O 1
ATOM 824 N N . ALA A 1 103 ? 4.609 2.105 11.412 1.00 85.31 103 ALA A N 1
ATOM 825 C CA . ALA A 1 103 ? 3.597 2.240 12.457 1.00 85.31 103 ALA A CA 1
ATOM 826 C C . ALA A 1 103 ? 3.870 3.411 13.413 1.00 85.31 103 ALA A C 1
ATOM 828 O O . ALA A 1 103 ? 2.921 3.979 13.948 1.00 85.31 103 ALA A O 1
ATOM 829 N N . SER A 1 104 ? 5.140 3.781 13.625 1.00 84.94 104 SER A N 1
ATOM 830 C CA . SER A 1 104 ? 5.538 4.841 14.564 1.00 84.94 104 SER A CA 1
ATOM 831 C C . SER A 1 104 ? 4.843 6.182 14.303 1.00 84.94 104 SER A C 1
ATOM 833 O O . SER A 1 104 ? 4.459 6.853 15.255 1.00 84.94 104 SER A O 1
ATOM 835 N N . TRP A 1 105 ? 4.570 6.504 13.036 1.00 85.81 105 TRP A N 1
ATOM 836 C CA . TRP A 1 105 ? 3.861 7.715 12.604 1.00 85.81 105 TRP A CA 1
ATOM 837 C C . TRP A 1 105 ? 2.373 7.752 12.971 1.00 85.81 105 TRP A C 1
ATOM 839 O O . TRP A 1 105 ? 1.726 8.778 12.796 1.00 85.81 105 TRP A O 1
ATOM 849 N N . TYR A 1 106 ? 1.810 6.641 13.439 1.00 86.81 106 TYR A N 1
ATOM 850 C CA . TYR A 1 106 ? 0.379 6.507 13.722 1.00 86.81 106 TYR A CA 1
ATOM 851 C C . TYR A 1 106 ? 0.116 6.106 15.168 1.00 86.81 106 TYR A C 1
ATOM 853 O O . TYR A 1 106 ? -1.043 6.033 15.569 1.00 86.81 106 TYR A O 1
ATOM 861 N N . LYS A 1 107 ? 1.169 5.845 15.956 1.00 79.56 107 LYS A N 1
ATOM 862 C CA . LYS A 1 107 ? 1.031 5.390 17.339 1.00 79.56 107 LYS A CA 1
ATOM 863 C C . LYS A 1 107 ? 0.176 6.370 18.137 1.00 79.56 107 LYS A C 1
ATOM 865 O O . LYS A 1 107 ? -0.888 5.985 18.575 1.00 79.56 107 LYS A O 1
ATOM 870 N N . GLU A 1 108 ? 0.517 7.644 18.233 1.00 74.38 108 GLU A N 1
ATOM 871 C CA . GLU A 1 108 ? -0.217 8.574 19.115 1.00 74.38 108 GLU A CA 1
ATOM 872 C C . GLU A 1 108 ? -1.735 8.662 18.838 1.00 74.38 108 GLU A C 1
ATOM 874 O O . GLU A 1 108 ? -2.520 8.880 19.756 1.00 74.38 108 GLU A O 1
ATOM 879 N N . HIS A 1 109 ? -2.167 8.382 17.603 1.00 75.38 109 HIS A N 1
ATOM 880 C CA . HIS A 1 109 ? -3.579 8.358 17.218 1.00 75.38 109 HIS A CA 1
ATOM 881 C C . HIS A 1 109 ? -4.262 6.985 17.315 1.00 75.38 109 HIS A C 1
ATOM 883 O O . HIS A 1 109 ? -5.488 6.941 17.384 1.00 75.38 109 HIS A O 1
ATOM 889 N N . PHE A 1 110 ? -3.510 5.878 17.303 1.00 74.75 110 PHE A N 1
ATOM 890 C CA . PHE A 1 110 ? -4.027 4.495 17.289 1.00 74.75 110 PHE A CA 1
ATOM 891 C C . PHE A 1 110 ? -3.474 3.614 18.435 1.00 74.75 110 PHE A C 1
ATOM 893 O O . PHE A 1 110 ? -3.751 2.417 18.488 1.00 74.75 110 PHE A O 1
ATOM 900 N N . TRP A 1 111 ? -2.694 4.191 19.351 1.00 63.34 111 TRP A N 1
ATOM 901 C CA . TRP A 1 111 ? -1.978 3.552 20.458 1.00 63.34 111 TRP A CA 1
ATOM 902 C C . TRP A 1 111 ? -2.032 4.405 21.733 1.00 63.34 111 TRP A C 1
ATOM 904 O O . TRP A 1 111 ? -1.980 5.632 21.687 1.00 63.34 111 TRP A O 1
ATOM 914 N N . SER A 1 112 ? -2.032 3.741 22.891 1.00 49.72 112 SER A N 1
ATOM 915 C CA . SER A 1 112 ? -1.597 4.305 24.171 1.00 49.72 112 SER A CA 1
ATOM 916 C C . SER A 1 112 ? -0.868 3.255 25.021 1.00 49.72 112 SER A C 1
ATOM 918 O O . SER A 1 112 ? -1.262 2.089 25.051 1.00 49.72 112 SER A O 1
ATOM 920 N N . ASP A 1 113 ? 0.143 3.686 25.787 1.00 44.69 113 ASP A N 1
ATOM 921 C CA . ASP A 1 113 ? 0.867 2.853 26.764 1.00 44.69 113 ASP A CA 1
ATOM 922 C C . ASP A 1 113 ? -0.011 2.398 27.947 1.00 44.69 113 ASP A C 1
ATOM 924 O O . ASP A 1 113 ? 0.359 1.481 28.683 1.00 44.69 113 ASP A O 1
ATOM 928 N N . ALA A 1 114 ? -1.197 2.998 28.121 1.00 43.88 114 ALA A N 1
ATOM 929 C CA . ALA A 1 114 ? -2.126 2.682 29.207 1.00 43.88 114 ALA A CA 1
ATOM 930 C C . ALA A 1 114 ? -2.739 1.270 29.112 1.00 43.88 114 ALA A C 1
ATOM 932 O O . ALA A 1 114 ? -3.321 0.788 30.082 1.00 43.88 114 ALA A O 1
ATOM 933 N N . ILE A 1 115 ? -2.610 0.596 27.963 1.00 46.78 115 ILE A N 1
ATOM 934 C CA . ILE A 1 115 ? -3.084 -0.777 27.752 1.00 46.78 115 ILE A CA 1
ATOM 935 C C . ILE A 1 115 ? -1.953 -1.591 27.113 1.00 46.78 115 ILE A C 1
ATOM 937 O O . ILE A 1 115 ? -2.070 -2.089 25.995 1.00 46.78 115 ILE A O 1
ATOM 941 N N . SER A 1 116 ? -0.815 -1.702 27.803 1.00 42.38 116 SER A N 1
ATOM 942 C CA . SER A 1 116 ? 0.259 -2.598 27.371 1.00 42.38 116 SER A CA 1
ATOM 943 C C . SER A 1 116 ? 0.128 -3.998 28.002 1.00 42.38 116 SER A C 1
ATOM 945 O O . SER A 1 116 ? -0.028 -4.180 29.205 1.00 42.38 116 SER A O 1
ATOM 947 N N . SER A 1 117 ? 0.114 -4.979 27.098 1.00 42.88 117 SER A N 1
ATOM 948 C CA . SER A 1 117 ? 0.554 -6.380 27.206 1.00 42.88 117 SER A CA 1
ATOM 949 C C . SER A 1 117 ? -0.127 -7.437 28.097 1.00 42.88 117 SER A C 1
ATOM 951 O O . SER A 1 117 ? 0.165 -8.604 27.846 1.00 42.88 117 SER A O 1
ATOM 953 N N . GLU A 1 118 ? -1.085 -7.165 28.995 1.00 39.25 118 GLU A N 1
ATOM 954 C CA . GLU A 1 118 ? -1.688 -8.267 29.804 1.00 39.25 118 GLU A CA 1
ATOM 955 C C . GLU A 1 118 ? -3.151 -8.670 29.505 1.00 39.25 118 GLU A C 1
ATOM 957 O O . GLU A 1 118 ? -3.606 -9.709 29.981 1.00 39.25 118 GLU A O 1
ATOM 962 N N . LEU A 1 119 ? -3.906 -7.948 28.666 1.00 38.78 119 LEU A N 1
ATOM 963 C CA . LEU A 1 119 ? -5.359 -8.194 28.510 1.00 38.78 119 LEU A CA 1
ATOM 964 C C . LEU A 1 119 ? -5.807 -8.969 27.255 1.00 38.78 119 LEU A C 1
ATOM 966 O O . LEU A 1 119 ? -6.992 -9.279 27.131 1.00 38.78 119 LEU A O 1
ATOM 970 N N . PHE A 1 120 ? -4.900 -9.344 26.347 1.00 41.88 120 PHE A N 1
ATOM 971 C CA . PHE A 1 120 ? -5.261 -10.017 25.084 1.00 41.88 120 PHE A CA 1
ATOM 972 C C . PHE A 1 120 ? -4.898 -11.507 24.996 1.00 41.88 120 PHE A C 1
ATOM 974 O O . PHE A 1 120 ? -4.888 -12.069 23.905 1.00 41.88 120 PHE A O 1
ATOM 981 N N . THR A 1 121 ? -4.698 -12.203 26.119 1.00 37.31 121 THR A N 1
ATOM 982 C CA . THR A 1 121 ? -4.620 -13.678 26.089 1.00 37.31 121 THR A CA 1
ATOM 983 C C . THR A 1 121 ? -5.976 -14.367 25.950 1.00 37.31 121 THR A C 1
ATOM 985 O O . THR A 1 121 ? -6.006 -15.541 25.592 1.00 37.31 121 THR A O 1
ATOM 988 N N . ARG A 1 122 ? -7.118 -13.703 26.179 1.00 36.34 122 ARG A N 1
ATOM 989 C CA . ARG A 1 122 ? -8.437 -14.345 26.026 1.00 36.34 122 ARG A CA 1
ATOM 990 C C . ARG A 1 122 ? -9.540 -13.342 25.717 1.00 36.34 122 ARG A C 1
ATOM 992 O O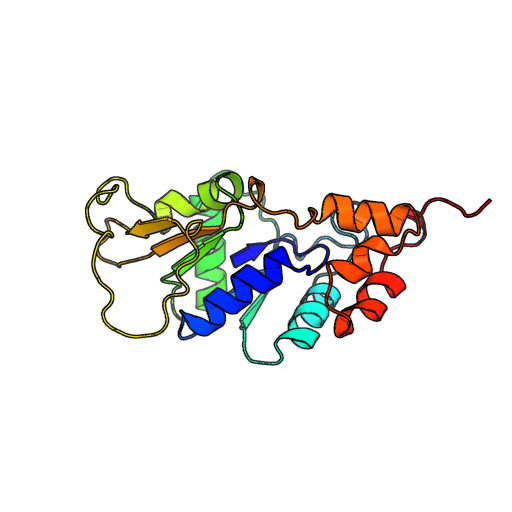 . ARG A 1 122 ? -10.126 -12.792 26.640 1.00 36.34 122 ARG A O 1
ATOM 999 N N . ARG A 1 123 ? -9.891 -13.180 24.440 1.00 34.38 123 ARG A N 1
ATOM 1000 C CA . ARG A 1 123 ? -11.284 -12.948 24.004 1.00 34.38 123 ARG A CA 1
ATOM 1001 C C . ARG A 1 123 ? -11.430 -13.250 22.515 1.00 34.38 123 ARG A C 1
ATOM 1003 O O . ARG A 1 123 ? -11.613 -12.386 21.668 1.00 34.38 123 ARG A O 1
ATOM 1010 N N . SER A 1 124 ? -11.402 -14.543 22.239 1.00 39.78 124 SER A N 1
ATOM 1011 C CA . SER A 1 124 ? -12.248 -15.186 21.245 1.00 39.78 124 SER A CA 1
ATOM 1012 C C . SER A 1 124 ? -13.720 -14.946 21.604 1.00 39.78 124 SER A C 1
ATOM 1014 O O . SER A 1 124 ? -14.350 -15.772 22.255 1.00 39.78 124 SER A O 1
ATOM 1016 N N . VAL A 1 125 ? -14.278 -13.794 21.227 1.00 35.41 125 VAL A N 1
ATOM 1017 C CA . VAL A 1 125 ? -15.736 -13.606 21.196 1.00 35.41 125 VAL A CA 1
ATOM 1018 C C . VAL A 1 125 ? -16.090 -12.716 20.008 1.00 35.41 125 VAL A C 1
ATOM 1020 O O . VAL A 1 125 ? -16.003 -11.498 20.092 1.00 35.41 125 VAL A O 1
ATOM 1023 N N . GLY A 1 126 ? -16.510 -13.359 18.916 1.00 31.50 126 GLY A N 1
ATOM 1024 C CA . GLY A 1 126 ? -17.246 -12.718 17.827 1.00 31.50 126 GLY A CA 1
ATOM 1025 C C . GLY A 1 126 ? -16.428 -12.388 16.581 1.00 31.50 126 GLY A C 1
ATOM 1026 O O . GLY A 1 126 ? -16.056 -11.243 16.388 1.00 31.50 126 GLY A O 1
ATOM 1027 N N . GLY A 1 127 ? -16.255 -13.383 15.706 1.00 31.11 127 GLY A N 1
ATOM 1028 C CA . GLY A 1 127 ? -16.070 -13.159 14.268 1.00 31.11 127 GLY A CA 1
ATOM 1029 C C . GLY A 1 127 ? -14.635 -12.949 13.788 1.00 31.11 127 GLY A C 1
ATOM 1030 O O . GLY A 1 127 ? -14.147 -11.832 13.762 1.00 31.11 127 GLY A O 1
ATOM 1031 N N . GLY A 1 128 ? -14.012 -14.035 13.317 1.00 33.06 128 GLY A N 1
ATOM 1032 C CA . GLY A 1 128 ? -13.037 -13.975 12.222 1.00 33.06 128 GLY A CA 1
ATOM 1033 C C . GLY A 1 128 ? -11.605 -13.556 12.547 1.00 33.06 128 GLY A C 1
ATOM 1034 O O . GLY A 1 128 ? -10.978 -12.937 11.707 1.00 33.06 128 GLY A O 1
ATOM 1035 N N . LEU A 1 129 ? -11.049 -13.903 13.708 1.00 45.31 129 LEU A N 1
ATOM 1036 C CA . LEU A 1 129 ? -9.633 -13.635 13.975 1.00 45.31 129 LEU A CA 1
ATOM 1037 C C . LEU A 1 129 ? -8.742 -14.597 13.180 1.00 45.31 129 LEU A C 1
ATOM 1039 O O . LEU A 1 129 ? -8.703 -15.796 13.459 1.00 45.31 129 LEU A O 1
ATOM 1043 N N . VAL A 1 130 ? -7.994 -14.073 12.209 1.00 46.69 130 VAL A N 1
ATOM 1044 C CA . VAL A 1 130 ? -6.782 -14.746 11.737 1.00 46.69 130 VAL A CA 1
ATOM 1045 C C . VAL A 1 130 ? -5.777 -14.690 12.888 1.00 46.69 130 VAL A C 1
ATOM 1047 O O . VAL A 1 130 ? -5.224 -13.630 13.178 1.00 46.69 130 VAL A O 1
ATOM 1050 N N . ASP A 1 131 ? -5.551 -15.823 13.555 1.00 47.50 131 ASP A N 1
ATOM 1051 C CA . ASP A 1 131 ? -4.464 -16.015 14.524 1.00 47.50 131 ASP A CA 1
ATOM 1052 C C . ASP A 1 131 ? -3.106 -15.986 13.790 1.00 47.50 131 ASP A C 1
ATOM 1054 O O . ASP A 1 131 ? -2.418 -16.999 13.660 1.00 47.50 131 ASP A O 1
ATOM 1058 N N . ASP A 1 132 ? -2.715 -14.832 13.237 1.00 48.78 132 ASP A N 1
ATOM 1059 C CA . ASP A 1 132 ? -1.335 -14.624 12.803 1.00 48.78 132 ASP A CA 1
ATOM 1060 C C . ASP A 1 132 ? -0.523 -14.198 14.035 1.00 48.78 132 ASP A C 1
ATOM 1062 O O . ASP A 1 132 ? -0.732 -13.096 14.545 1.00 48.78 132 ASP A O 1
ATOM 1066 N N . PRO A 1 133 ? 0.422 -15.024 14.520 1.00 50.34 133 PRO A N 1
ATOM 1067 C CA . PRO A 1 133 ? 1.193 -14.727 15.728 1.00 50.34 133 PRO A CA 1
ATOM 1068 C C . PRO A 1 133 ? 2.074 -13.475 15.597 1.00 50.34 133 PRO A C 1
ATOM 1070 O O . PRO A 1 133 ? 2.663 -13.036 16.580 1.00 50.34 133 PRO A O 1
ATOM 1073 N N . ARG A 1 134 ? 2.182 -12.897 14.395 1.00 48.94 134 ARG A N 1
ATOM 1074 C CA . ARG A 1 134 ? 2.889 -11.638 14.140 1.00 48.94 134 ARG A CA 1
ATOM 1075 C C . ARG A 1 134 ? 2.009 -10.400 14.281 1.00 48.94 134 ARG A C 1
ATOM 1077 O O . ARG A 1 134 ? 2.538 -9.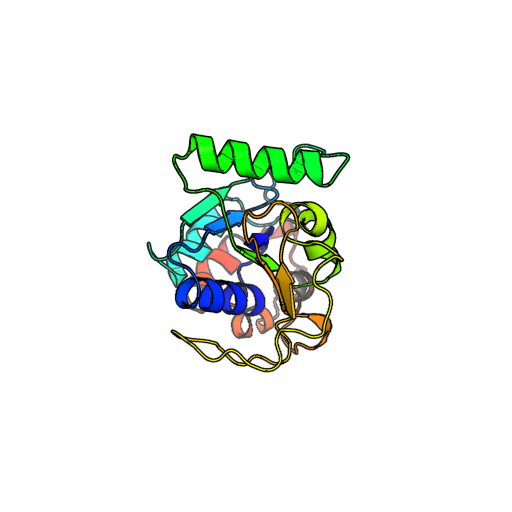308 14.131 1.00 48.94 134 ARG A O 1
ATOM 1084 N N . LEU A 1 135 ? 0.696 -10.546 14.464 1.00 52.09 135 LEU A N 1
ATOM 1085 C CA . LEU A 1 135 ? -0.246 -9.431 14.508 1.00 52.09 135 LEU A CA 1
ATOM 1086 C C . LEU A 1 135 ? -0.372 -8.898 15.940 1.00 52.09 135 LEU A C 1
ATOM 1088 O O . LEU A 1 135 ? -1.102 -9.450 16.763 1.00 52.09 135 LEU A O 1
ATOM 1092 N N . HIS A 1 136 ? 0.322 -7.804 16.240 1.00 56.59 136 HIS A N 1
ATOM 1093 C CA . HIS A 1 136 ? 0.225 -7.142 17.546 1.00 56.59 136 HIS A CA 1
ATOM 1094 C C . HIS A 1 136 ? -0.910 -6.113 17.565 1.00 56.59 136 HIS A C 1
ATOM 1096 O O . HIS A 1 136 ? -1.109 -5.448 16.557 1.00 56.59 136 HIS A O 1
ATOM 1102 N N . LYS A 1 137 ? -1.638 -5.983 18.687 1.00 55.22 137 LYS A N 1
ATOM 1103 C CA . LYS A 1 137 ? -2.845 -5.146 18.846 1.00 55.22 137 LYS A CA 1
ATOM 1104 C C . LYS A 1 137 ? -2.696 -4.137 19.989 1.00 55.22 137 LYS A C 1
ATOM 1106 O O . LYS A 1 137 ? -2.259 -4.533 21.068 1.00 55.22 137 LYS A O 1
ATOM 1111 N N . TYR A 1 138 ? -3.132 -2.888 19.797 1.00 57.69 138 TYR A N 1
ATOM 1112 C CA . TYR A 1 138 ? -2.969 -1.800 20.785 1.00 57.69 138 TYR A CA 1
ATOM 1113 C C . TYR A 1 138 ? -4.187 -0.873 20.830 1.00 57.69 138 TYR A C 1
ATOM 1115 O O . TYR A 1 138 ? -4.749 -0.656 19.776 1.00 57.69 138 TYR A O 1
ATOM 1123 N N . LEU A 1 139 ? -4.584 -0.332 21.993 1.00 54.75 139 LEU A N 1
ATOM 1124 C CA . LEU A 1 139 ? -5.803 0.488 22.184 1.00 54.75 139 LEU A CA 1
ATOM 1125 C C . LEU A 1 139 ? -5.485 1.964 22.512 1.00 54.75 139 LEU A C 1
ATOM 1127 O O . LEU A 1 139 ? -4.532 2.222 23.245 1.00 54.75 139 LEU A O 1
ATOM 1131 N N . THR A 1 140 ? -6.301 2.928 22.056 1.00 52.91 140 THR A N 1
ATOM 1132 C CA . THR A 1 140 ? -6.166 4.360 22.430 1.00 52.91 140 THR A CA 1
ATOM 1133 C C . THR A 1 140 ? -6.748 4.709 23.806 1.00 52.91 140 THR A C 1
ATOM 1135 O O . THR A 1 140 ? -7.712 4.098 24.269 1.00 52.91 140 THR A O 1
ATOM 1138 N N . ALA A 1 141 ? -6.176 5.735 24.456 1.00 46.97 141 ALA A N 1
ATOM 1139 C CA . ALA A 1 141 ? -6.577 6.218 25.787 1.00 46.97 141 ALA A CA 1
ATOM 1140 C C . ALA A 1 141 ? -7.754 7.211 25.790 1.00 46.97 141 ALA A C 1
ATOM 1142 O O . ALA A 1 141 ? -8.340 7.455 26.841 1.00 46.97 141 ALA A O 1
ATOM 1143 N N . ASP A 1 142 ? -8.131 7.766 24.637 1.00 53.19 142 ASP A N 1
ATOM 1144 C CA . ASP A 1 142 ? -9.191 8.777 24.494 1.00 53.19 142 ASP A CA 1
ATOM 1145 C C . ASP A 1 142 ? -10.621 8.201 24.572 1.00 53.19 142 ASP A C 1
ATOM 1147 O O . ASP A 1 142 ? -11.598 8.887 24.284 1.00 53.19 142 ASP A O 1
ATOM 1151 N N . GLY A 1 143 ? -10.766 6.930 24.961 1.00 49.31 143 GLY A N 1
ATOM 1152 C CA . GLY A 1 143 ? -12.054 6.239 25.041 1.00 49.31 143 GLY A CA 1
ATOM 1153 C C . GLY A 1 143 ? -12.647 5.850 23.681 1.00 49.31 143 GLY A C 1
ATOM 1154 O O . GLY A 1 143 ? -13.644 5.126 23.657 1.00 49.31 143 GLY A O 1
ATOM 1155 N N . ALA A 1 144 ? -12.022 6.246 22.562 1.00 56.94 144 ALA A N 1
ATOM 1156 C CA . ALA A 1 144 ? -12.513 5.994 21.205 1.00 56.94 144 ALA A CA 1
ATOM 1157 C C . ALA A 1 144 ? -12.283 4.550 20.709 1.00 56.94 144 ALA A C 1
ATOM 1159 O O . ALA A 1 144 ? -12.782 4.190 19.648 1.00 56.94 144 ALA A O 1
ATOM 1160 N N . LYS A 1 145 ? -11.575 3.702 21.476 1.00 61.06 145 LYS A N 1
ATOM 1161 C CA . LYS A 1 145 ? -11.211 2.315 21.113 1.00 61.06 145 LYS A CA 1
ATOM 1162 C C . LYS A 1 145 ? -10.656 2.212 19.683 1.00 61.06 145 LYS A C 1
ATOM 1164 O O . LYS A 1 145 ? -11.199 1.466 18.869 1.00 61.06 145 LYS A O 1
ATOM 1169 N N . ARG A 1 146 ? -9.571 2.928 19.373 1.00 72.38 146 ARG A N 1
ATOM 1170 C CA . ARG A 1 146 ? -8.841 2.687 18.118 1.00 72.38 146 ARG A CA 1
ATOM 1171 C C . ARG A 1 146 ? -7.759 1.630 18.307 1.00 72.38 146 ARG A C 1
ATOM 1173 O O . ARG A 1 146 ? -7.232 1.499 19.409 1.00 72.38 146 ARG A O 1
ATOM 1180 N N . MET A 1 147 ? -7.463 0.889 17.242 1.00 80.06 147 MET A N 1
ATOM 1181 C CA . MET A 1 147 ? -6.589 -0.274 17.237 1.00 80.06 147 MET A CA 1
ATOM 1182 C C . MET A 1 147 ? -5.417 -0.119 16.263 1.00 80.06 147 MET A C 1
ATOM 1184 O O . MET A 1 147 ? -5.629 0.147 15.082 1.00 80.06 147 MET A O 1
ATOM 1188 N N . LEU A 1 148 ? -4.183 -0.343 16.719 1.00 82.31 148 LEU A N 1
ATOM 1189 C CA . LEU A 1 148 ? -3.005 -0.458 15.847 1.00 82.31 148 LEU A CA 1
ATOM 1190 C C . LEU A 1 148 ? -2.615 -1.928 15.664 1.00 82.31 148 LEU A C 1
ATOM 1192 O O . LEU A 1 148 ? -2.439 -2.647 16.645 1.00 82.31 148 LEU A O 1
ATOM 1196 N N . TYR A 1 149 ? -2.434 -2.335 14.409 1.00 85.00 149 TYR A N 1
ATOM 1197 C CA . TYR A 1 149 ? -2.016 -3.663 13.986 1.00 85.00 149 TYR A CA 1
ATOM 1198 C C . TYR A 1 149 ? -0.688 -3.590 13.247 1.00 85.00 149 TYR A C 1
ATOM 1200 O O . TYR A 1 149 ? -0.569 -2.885 12.243 1.00 85.00 149 TYR A O 1
ATOM 1208 N N . ILE A 1 150 ? 0.312 -4.339 13.703 1.00 82.06 150 ILE A N 1
ATOM 1209 C CA . ILE A 1 150 ? 1.628 -4.390 13.054 1.00 82.06 150 ILE A CA 1
ATOM 1210 C C . ILE A 1 150 ? 1.883 -5.824 12.622 1.00 82.06 150 ILE A C 1
ATOM 1212 O O . ILE A 1 150 ? 1.948 -6.704 13.468 1.00 82.06 150 ILE A O 1
ATOM 1216 N N . LEU A 1 151 ? 2.019 -6.054 11.315 1.00 79.69 151 LEU A N 1
ATOM 1217 C CA . LEU A 1 151 ? 2.476 -7.321 10.753 1.00 79.69 151 LEU A CA 1
ATOM 1218 C C . LEU A 1 151 ? 3.957 -7.177 10.411 1.00 79.69 151 LEU A C 1
ATOM 1220 O O . LEU A 1 151 ? 4.288 -6.642 9.355 1.00 79.69 151 LEU A O 1
ATOM 1224 N N . ASN A 1 152 ? 4.842 -7.635 11.296 1.00 72.62 152 ASN A N 1
ATOM 1225 C CA . ASN A 1 152 ? 6.279 -7.433 11.121 1.00 72.62 152 ASN A CA 1
ATOM 1226 C C . ASN A 1 152 ? 6.812 -8.132 9.850 1.00 72.62 152 ASN A C 1
ATOM 1228 O O . ASN A 1 152 ? 6.952 -9.361 9.806 1.00 72.62 152 ASN A O 1
ATOM 1232 N N . ARG A 1 153 ? 7.134 -7.334 8.821 1.00 71.94 153 ARG A N 1
ATOM 1233 C CA . ARG A 1 153 ? 7.672 -7.816 7.541 1.00 71.94 153 ARG A CA 1
ATOM 1234 C C . ARG A 1 153 ? 9.073 -8.414 7.632 1.00 71.94 153 ARG A C 1
ATOM 1236 O O . ARG A 1 153 ? 9.399 -9.219 6.772 1.00 71.94 153 ARG A O 1
ATOM 1243 N N . ASP A 1 154 ? 9.865 -8.090 8.651 1.00 69.88 154 ASP A N 1
ATOM 1244 C CA . ASP A 1 154 ? 11.256 -8.564 8.762 1.00 69.88 154 ASP A CA 1
ATOM 1245 C C . ASP A 1 154 ? 11.324 -10.075 9.043 1.00 69.88 154 ASP A C 1
ATOM 1247 O O . ASP A 1 154 ? 12.346 -10.725 8.848 1.00 69.88 154 ASP A O 1
ATOM 1251 N N . THR A 1 155 ? 10.193 -10.660 9.447 1.00 70.00 155 THR A N 1
ATOM 1252 C CA . THR A 1 155 ? 10.008 -12.109 9.620 1.00 70.00 155 THR A CA 1
ATOM 1253 C C . THR A 1 155 ? 9.421 -12.800 8.380 1.00 70.00 155 THR A C 1
ATOM 1255 O O . THR A 1 155 ? 9.094 -13.987 8.415 1.00 70.00 155 THR A O 1
ATOM 1258 N N . SER A 1 156 ? 9.216 -12.062 7.287 1.00 78.62 156 SER A N 1
ATOM 1259 C CA . SER A 1 156 ? 8.590 -12.546 6.058 1.00 78.62 156 SER A CA 1
ATOM 1260 C C . SER A 1 156 ? 9.640 -12.892 5.006 1.00 78.62 156 SER A C 1
ATOM 1262 O O . SER A 1 156 ? 10.572 -12.132 4.781 1.00 78.62 156 SER A O 1
ATOM 1264 N N . SER A 1 157 ? 9.439 -13.993 4.281 1.00 84.62 157 SER A N 1
ATOM 1265 C CA . SER A 1 157 ? 10.225 -14.321 3.081 1.00 84.62 157 SER A CA 1
ATOM 1266 C C . SER A 1 157 ? 9.787 -13.545 1.832 1.00 84.62 157 SER A C 1
ATOM 1268 O O . SER A 1 157 ? 10.338 -13.746 0.754 1.00 84.62 157 SER A O 1
ATOM 1270 N N . VAL A 1 158 ? 8.766 -12.688 1.949 1.00 88.19 158 VAL A N 1
ATOM 1271 C CA . VAL A 1 158 ? 8.286 -11.856 0.840 1.00 88.19 158 VAL A CA 1
ATOM 1272 C C . VAL A 1 158 ? 9.284 -10.717 0.602 1.00 88.19 158 VAL A C 1
ATOM 1274 O O . VAL A 1 158 ? 9.510 -9.945 1.535 1.00 88.19 158 VAL A O 1
ATOM 1277 N N . PRO A 1 159 ? 9.811 -10.545 -0.622 1.00 92.12 159 PRO A N 1
ATOM 1278 C CA . PRO A 1 159 ? 10.741 -9.472 -0.932 1.00 92.12 159 PRO A CA 1
ATOM 1279 C C . PRO A 1 159 ? 10.088 -8.100 -0.775 1.00 92.12 159 PRO A C 1
ATOM 1281 O O . PRO A 1 159 ? 8.876 -7.911 -0.959 1.00 92.12 159 PRO A O 1
ATOM 1284 N N . SER A 1 160 ? 10.927 -7.123 -0.462 1.00 92.50 160 SER A N 1
ATOM 1285 C CA . SER A 1 160 ? 10.562 -5.717 -0.414 1.00 92.50 160 SER A CA 1
ATOM 1286 C C . SER A 1 160 ? 10.170 -5.192 -1.796 1.00 92.50 160 SER A C 1
ATOM 1288 O O . SER A 1 160 ? 10.586 -5.696 -2.841 1.00 92.50 160 SER A O 1
ATOM 1290 N N . ALA A 1 161 ? 9.423 -4.088 -1.815 1.00 94.88 161 ALA A N 1
ATOM 1291 C CA . ALA A 1 161 ? 9.144 -3.368 -3.054 1.00 94.88 161 ALA A CA 1
ATOM 1292 C C . ALA A 1 161 ? 10.434 -2.931 -3.780 1.00 94.88 161 ALA A C 1
ATOM 1294 O O . ALA A 1 161 ? 10.447 -2.846 -5.003 1.00 94.88 161 ALA A O 1
ATOM 1295 N N . THR A 1 162 ? 11.519 -2.672 -3.040 1.00 95.31 162 THR A N 1
ATOM 1296 C CA . THR A 1 162 ? 12.831 -2.358 -3.621 1.00 95.31 162 THR A CA 1
ATOM 1297 C C . THR A 1 162 ? 13.410 -3.549 -4.370 1.00 95.31 162 THR A C 1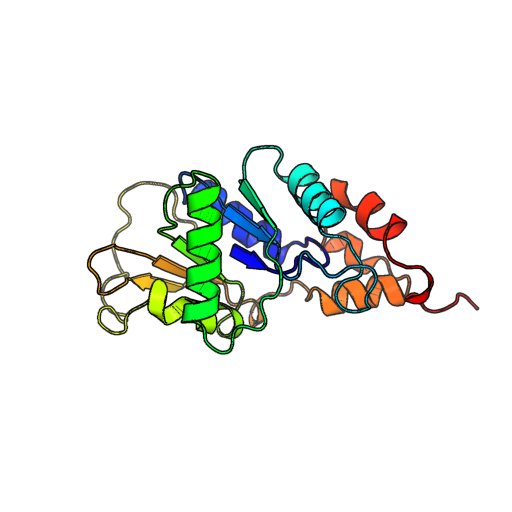
ATOM 1299 O O . THR A 1 162 ? 13.772 -3.389 -5.528 1.00 95.31 162 THR A O 1
ATOM 1302 N N . GLU A 1 163 ? 13.426 -4.741 -3.775 1.00 96.31 163 GLU A N 1
ATOM 1303 C CA . GLU A 1 163 ? 13.899 -5.960 -4.449 1.00 96.31 163 GLU A CA 1
ATOM 1304 C C . GLU A 1 163 ? 13.032 -6.316 -5.664 1.00 96.31 163 GLU A C 1
ATOM 1306 O O . GLU A 1 163 ? 13.548 -6.704 -6.711 1.00 96.31 163 GLU A O 1
ATOM 1311 N N . ILE A 1 164 ? 11.714 -6.111 -5.567 1.00 97.50 164 ILE A N 1
ATOM 1312 C CA . ILE A 1 164 ? 10.798 -6.275 -6.703 1.00 97.50 164 ILE A CA 1
ATOM 1313 C C . ILE A 1 164 ? 11.174 -5.322 -7.846 1.00 97.50 164 ILE A C 1
ATOM 1315 O O . ILE A 1 164 ? 11.329 -5.776 -8.981 1.00 97.50 164 ILE A O 1
ATOM 1319 N N . ARG A 1 165 ? 11.377 -4.025 -7.568 1.00 98.00 165 ARG A N 1
ATOM 1320 C CA . ARG A 1 165 ? 11.826 -3.061 -8.589 1.00 98.00 165 ARG A CA 1
ATOM 1321 C C . ARG A 1 165 ? 13.198 -3.424 -9.154 1.00 98.00 165 ARG A C 1
ATOM 1323 O O . ARG A 1 165 ? 13.344 -3.440 -10.367 1.00 98.00 165 ARG A O 1
ATOM 1330 N N . MET A 1 166 ? 14.155 -3.824 -8.318 1.00 97.69 166 MET A N 1
ATOM 1331 C CA . MET A 1 166 ? 15.470 -4.282 -8.782 1.00 97.69 166 MET A CA 1
ATOM 1332 C C . MET A 1 166 ? 15.360 -5.457 -9.759 1.00 97.69 166 MET A C 1
ATOM 1334 O O . MET A 1 166 ? 16.079 -5.488 -10.751 1.00 97.69 166 MET A O 1
ATOM 1338 N N . SER A 1 167 ? 14.444 -6.407 -9.538 1.00 97.75 167 SER A N 1
ATOM 1339 C CA . SER A 1 167 ? 14.252 -7.495 -10.507 1.00 97.75 167 SER A CA 1
ATOM 1340 C C . SER A 1 167 ? 13.713 -7.003 -11.858 1.00 97.75 167 SER A C 1
ATOM 1342 O O . SER A 1 167 ? 14.184 -7.472 -12.889 1.00 97.75 167 SER A O 1
ATOM 1344 N N . LEU A 1 168 ? 12.831 -5.993 -11.878 1.00 97.38 168 LEU A N 1
ATOM 1345 C CA . LEU A 1 168 ? 12.393 -5.333 -13.117 1.00 97.38 168 LEU A CA 1
ATOM 1346 C C . LEU A 1 168 ? 13.553 -4.606 -13.811 1.00 97.38 168 LEU A C 1
ATOM 1348 O O . LEU A 1 168 ? 13.714 -4.733 -15.024 1.00 97.38 168 LEU A O 1
ATOM 1352 N N . GLU A 1 169 ? 14.382 -3.885 -13.047 1.00 97.12 169 GLU A N 1
ATOM 1353 C CA . GLU A 1 169 ? 15.571 -3.192 -13.562 1.00 97.12 169 GLU A CA 1
ATOM 1354 C C . GLU A 1 169 ? 16.554 -4.175 -14.209 1.00 97.12 169 GLU A C 1
ATOM 1356 O O . GLU A 1 169 ? 17.071 -3.921 -15.294 1.00 97.12 169 GLU A O 1
ATOM 1361 N N . LEU A 1 170 ? 16.765 -5.329 -13.574 1.00 97.06 170 LEU A N 1
ATOM 1362 C CA . LEU A 1 170 ? 17.647 -6.398 -14.047 1.00 97.06 170 LEU A CA 1
ATOM 1363 C C . LEU A 1 170 ? 17.005 -7.308 -15.106 1.00 97.06 170 LEU A C 1
ATOM 1365 O O . LEU A 1 170 ? 17.639 -8.273 -15.527 1.00 97.06 170 LEU A O 1
ATOM 1369 N N . ARG A 1 171 ? 15.760 -7.034 -15.523 1.00 96.25 171 ARG A N 1
ATOM 1370 C CA . ARG A 1 171 ? 14.983 -7.870 -16.461 1.00 96.25 171 ARG A CA 1
ATOM 1371 C C . ARG A 1 171 ? 14.877 -9.336 -16.019 1.00 96.25 171 ARG A C 1
ATOM 1373 O O . ARG A 1 171 ? 14.873 -10.251 -16.836 1.00 96.25 171 ARG A O 1
ATOM 1380 N N . ASN A 1 172 ? 14.791 -9.544 -14.711 1.00 95.50 172 ASN A N 1
ATOM 1381 C CA . ASN A 1 172 ? 14.572 -10.830 -14.069 1.00 95.50 172 ASN A CA 1
ATOM 1382 C C . ASN A 1 172 ? 13.092 -10.950 -13.681 1.00 95.50 172 ASN A C 1
ATOM 1384 O O . ASN A 1 172 ? 12.550 -10.063 -13.029 1.00 95.50 172 ASN A O 1
ATOM 1388 N N . ASP A 1 173 ? 12.450 -12.067 -14.022 1.00 96.19 173 ASP A N 1
ATOM 1389 C CA . ASP A 1 173 ? 11.024 -12.303 -13.775 1.00 96.19 173 ASP A CA 1
ATOM 1390 C C . ASP A 1 173 ? 10.635 -12.602 -12.312 1.00 96.19 173 ASP A C 1
ATOM 1392 O O . ASP A 1 173 ? 9.453 -12.794 -12.036 1.00 96.19 173 ASP A O 1
ATOM 1396 N N . MET A 1 174 ? 11.567 -12.576 -11.350 1.00 96.88 174 MET A N 1
ATOM 1397 C CA . MET A 1 174 ? 11.295 -12.793 -9.916 1.00 96.88 174 MET A CA 1
ATOM 1398 C C . MET A 1 174 ? 10.091 -11.981 -9.399 1.00 96.88 174 MET A C 1
ATOM 1400 O O . MET A 1 174 ? 9.312 -12.478 -8.589 1.00 96.88 174 MET A O 1
ATOM 1404 N N . TRP A 1 175 ? 9.890 -10.740 -9.860 1.00 97.69 175 TRP A N 1
ATOM 1405 C CA . TRP A 1 175 ? 8.743 -9.912 -9.460 1.00 97.69 175 TRP A CA 1
ATOM 1406 C C . TRP A 1 175 ? 7.378 -10.572 -9.722 1.00 97.69 175 TRP A C 1
ATOM 1408 O O . TRP A 1 175 ? 6.415 -10.292 -8.996 1.00 97.69 175 TRP A O 1
ATOM 1418 N N . ARG A 1 176 ? 7.270 -11.446 -10.732 1.00 97.94 176 ARG A N 1
ATOM 1419 C CA . ARG A 1 176 ? 6.019 -12.126 -11.098 1.00 97.94 176 ARG A CA 1
ATOM 1420 C C . ARG A 1 176 ? 5.525 -13.034 -9.984 1.00 97.94 176 ARG A C 1
ATOM 1422 O O . ARG A 1 176 ? 4.324 -13.060 -9.720 1.00 97.94 176 ARG A O 1
ATOM 1429 N N . ASP A 1 177 ? 6.445 -13.687 -9.278 1.00 97.44 177 ASP A N 1
ATOM 1430 C CA . ASP A 1 177 ? 6.133 -14.584 -8.163 1.00 97.44 177 ASP A CA 1
ATOM 1431 C C . ASP A 1 177 ? 5.572 -13.839 -6.949 1.00 97.44 177 ASP A C 1
ATOM 1433 O O . ASP A 1 177 ? 4.886 -14.426 -6.114 1.00 97.44 177 ASP A O 1
ATOM 1437 N N . TRP A 1 178 ? 5.827 -12.534 -6.841 1.00 97.38 178 TRP A N 1
ATOM 1438 C CA . TRP A 1 178 ? 5.476 -11.730 -5.667 1.00 97.38 178 TRP A CA 1
ATOM 1439 C C . TRP A 1 178 ? 4.383 -10.700 -5.929 1.00 97.38 178 TRP A C 1
ATOM 1441 O O . TRP A 1 178 ? 3.985 -9.975 -5.015 1.00 97.38 178 TRP A O 1
ATOM 1451 N N . THR A 1 179 ? 3.845 -10.669 -7.142 1.00 97.88 179 THR A N 1
ATOM 1452 C CA . THR A 1 179 ? 2.760 -9.782 -7.566 1.00 97.88 179 THR A CA 1
ATOM 1453 C C . THR A 1 179 ? 1.597 -10.613 -8.112 1.00 97.88 179 THR A C 1
ATOM 1455 O O . THR A 1 179 ? 1.738 -11.798 -8.401 1.00 97.88 179 THR A O 1
ATOM 1458 N N . SER A 1 180 ? 0.395 -10.038 -8.178 1.00 96.94 180 SER A N 1
ATOM 1459 C CA . SER A 1 180 ? -0.750 -10.768 -8.744 1.00 96.94 180 SER A CA 1
ATOM 1460 C C . SER A 1 180 ? -0.647 -10.814 -10.267 1.00 96.94 180 SER A C 1
ATOM 1462 O O . SER A 1 180 ? -0.385 -9.780 -10.873 1.00 96.94 180 SER A O 1
ATOM 1464 N N . ALA A 1 181 ? -0.920 -11.973 -10.875 1.00 98.19 181 ALA A N 1
ATOM 1465 C CA . ALA A 1 181 ? -0.855 -12.166 -12.330 1.00 98.19 181 ALA A CA 1
ATOM 1466 C C . ALA A 1 181 ? -1.717 -11.162 -13.114 1.00 98.19 181 ALA A C 1
ATOM 1468 O O . ALA A 1 181 ? -1.284 -10.633 -14.128 1.00 98.19 181 ALA A O 1
ATOM 1469 N N . VAL A 1 182 ? -2.888 -10.807 -12.576 1.00 98.44 182 VAL A N 1
ATOM 1470 C CA . VAL A 1 182 ? -3.777 -9.763 -13.125 1.00 98.44 182 VAL A CA 1
ATOM 1471 C C . VAL A 1 182 ? -3.114 -8.376 -13.225 1.00 98.44 182 VAL A C 1
ATOM 1473 O O . VAL A 1 182 ? -3.568 -7.520 -13.975 1.00 98.44 182 VAL A O 1
ATOM 1476 N N . ASN A 1 183 ? -2.020 -8.142 -12.498 1.00 98.62 183 ASN A N 1
ATOM 1477 C CA . ASN A 1 183 ? -1.256 -6.899 -12.555 1.00 98.62 183 ASN A CA 1
ATOM 1478 C C . ASN A 1 183 ? 0.036 -7.008 -13.364 1.00 98.62 183 ASN A C 1
ATOM 1480 O O . ASN A 1 183 ? 0.769 -6.026 -13.426 1.00 98.62 183 ASN A O 1
ATOM 1484 N N . HIS A 1 184 ? 0.361 -8.163 -13.948 1.00 98.69 184 HIS A N 1
ATOM 1485 C CA . HIS A 1 184 ? 1.654 -8.333 -14.607 1.00 98.69 184 HIS A CA 1
ATOM 1486 C C . HIS A 1 184 ? 1.853 -7.355 -15.762 1.00 98.69 184 HIS A C 1
ATOM 1488 O O . HIS A 1 184 ? 2.884 -6.687 -15.791 1.00 98.69 184 HIS A O 1
ATOM 1494 N N . ASP A 1 185 ? 0.853 -7.201 -16.625 1.00 98.62 185 ASP A N 1
ATOM 1495 C CA . ASP A 1 185 ? 0.938 -6.318 -17.792 1.00 98.62 185 ASP A CA 1
ATOM 1496 C C . ASP A 1 185 ? 1.092 -4.853 -17.363 1.00 98.62 185 ASP A C 1
ATOM 1498 O O . ASP A 1 185 ? 2.080 -4.207 -17.701 1.00 98.62 185 ASP A O 1
ATOM 1502 N N . ILE A 1 186 ? 0.217 -4.351 -16.480 1.00 98.56 186 ILE A N 1
ATOM 1503 C CA . ILE A 1 186 ? 0.317 -2.966 -15.986 1.00 98.56 186 ILE A CA 1
ATOM 1504 C C . ILE A 1 186 ? 1.646 -2.688 -15.266 1.00 98.56 186 ILE A C 1
ATOM 1506 O O . ILE A 1 186 ? 2.167 -1.577 -15.365 1.00 98.56 186 ILE A O 1
ATOM 1510 N N . ILE A 1 187 ? 2.212 -3.676 -14.566 1.00 98.44 187 ILE A N 1
ATOM 1511 C CA . ILE A 1 187 ? 3.511 -3.543 -13.901 1.00 98.44 187 ILE A CA 1
ATOM 1512 C C . ILE A 1 187 ? 4.626 -3.400 -14.938 1.00 98.44 187 ILE A C 1
ATOM 1514 O O . ILE A 1 187 ? 5.380 -2.431 -14.858 1.00 98.44 187 ILE A O 1
ATOM 1518 N N . ILE A 1 188 ? 4.742 -4.333 -15.889 1.00 97.81 188 ILE A N 1
ATOM 1519 C CA . ILE A 1 188 ? 5.885 -4.378 -16.812 1.00 97.81 188 ILE A CA 1
ATOM 1520 C C . ILE A 1 188 ? 5.796 -3.334 -17.927 1.00 97.81 188 ILE A C 1
ATOM 1522 O O . ILE A 1 188 ? 6.813 -2.724 -18.262 1.00 97.81 188 ILE A O 1
ATOM 1526 N N . GLU A 1 189 ? 4.599 -3.097 -18.470 1.00 97.75 189 GLU A N 1
ATOM 1527 C CA . GLU A 1 189 ? 4.369 -2.166 -19.582 1.00 97.75 189 GLU A CA 1
ATOM 1528 C C . GLU A 1 189 ? 4.550 -0.707 -19.156 1.00 97.75 189 GLU A C 1
ATOM 1530 O O . GLU A 1 189 ? 4.967 0.121 -19.961 1.00 97.75 189 GLU A O 1
ATOM 1535 N N . ASN A 1 190 ? 4.285 -0.392 -17.882 1.00 98.06 190 ASN A N 1
ATOM 1536 C CA . ASN A 1 190 ? 4.412 0.968 -17.348 1.00 98.06 190 ASN A CA 1
ATOM 1537 C C . ASN A 1 190 ? 5.673 1.174 -16.495 1.00 98.06 190 ASN A C 1
ATOM 1539 O O . ASN A 1 190 ? 5.853 2.255 -15.930 1.00 98.06 190 ASN A O 1
ATOM 1543 N N . TYR A 1 191 ? 6.556 0.171 -16.387 1.00 98.06 191 TYR A N 1
ATOM 1544 C CA . TYR A 1 191 ? 7.864 0.368 -15.761 1.00 98.06 191 TYR A CA 1
ATOM 1545 C C . TYR A 1 191 ? 8.795 1.122 -16.721 1.00 98.06 191 TYR A C 1
ATOM 1547 O O . TYR A 1 191 ? 9.050 0.600 -17.812 1.00 98.06 191 TYR A O 1
ATOM 1555 N N . PRO A 1 192 ? 9.332 2.300 -16.343 1.00 97.75 192 PRO A N 1
ATOM 1556 C CA . PRO A 1 192 ? 10.126 3.122 -17.254 1.00 97.75 192 PRO A CA 1
ATOM 1557 C C . PRO A 1 192 ? 11.356 2.381 -17.785 1.00 97.75 192 PRO A C 1
ATOM 1559 O O . PRO A 1 192 ? 12.111 1.765 -17.027 1.00 97.75 192 PRO A O 1
ATOM 1562 N N . GLU A 1 193 ? 11.545 2.412 -19.103 1.00 96.50 193 GLU A N 1
ATOM 1563 C CA . GLU A 1 193 ? 12.606 1.659 -19.777 1.00 96.50 193 GLU A CA 1
ATOM 1564 C C . GLU A 1 193 ? 13.992 2.198 -19.409 1.00 96.50 193 GLU A C 1
ATOM 1566 O O . GLU A 1 193 ? 14.936 1.427 -19.258 1.00 96.50 193 GLU A O 1
ATOM 1571 N N . GLU A 1 194 ? 14.096 3.504 -19.159 1.00 96.38 194 GLU A N 1
ATOM 1572 C CA . GLU A 1 194 ? 15.309 4.184 -18.705 1.00 96.38 194 GLU A CA 1
ATOM 1573 C C . GLU A 1 194 ? 15.805 3.714 -17.328 1.00 96.38 194 GLU A C 1
ATOM 1575 O O . GLU A 1 194 ? 16.943 3.995 -16.949 1.00 96.38 194 GLU A O 1
ATOM 1580 N N . PHE A 1 195 ? 14.969 3.006 -16.560 1.00 96.56 195 PHE A N 1
ATOM 1581 C CA . PHE A 1 195 ? 15.376 2.406 -15.289 1.00 96.56 195 PHE A CA 1
ATOM 1582 C C . PHE A 1 195 ? 15.941 0.996 -15.463 1.00 96.56 195 PHE A C 1
ATOM 1584 O O . PHE A 1 195 ? 16.589 0.495 -14.546 1.00 96.56 195 PHE A O 1
ATOM 1591 N N . LYS A 1 196 ? 15.716 0.348 -16.612 1.00 96.12 196 LYS A N 1
ATOM 1592 C CA . LYS A 1 196 ? 16.167 -1.022 -16.865 1.00 96.12 196 LYS A CA 1
ATOM 1593 C C . LYS A 1 196 ? 17.608 -1.038 -17.357 1.00 96.12 196 LYS A C 1
ATOM 1595 O O . LYS A 1 196 ? 18.034 -0.198 -18.147 1.00 96.12 196 LYS A O 1
ATOM 1600 N N . VAL A 1 197 ? 18.356 -2.048 -16.929 1.00 93.81 197 VAL A N 1
ATOM 1601 C CA . VAL A 1 197 ? 19.702 -2.315 -17.434 1.00 93.81 197 VAL A CA 1
ATOM 1602 C C . VAL A 1 197 ? 19.605 -2.675 -18.928 1.00 93.81 197 VAL A C 1
ATOM 1604 O O . VAL A 1 197 ? 18.717 -3.451 -19.311 1.00 93.81 197 VAL A O 1
ATOM 1607 N N . PRO A 1 198 ? 20.461 -2.108 -19.800 1.00 90.81 198 PRO A N 1
ATOM 1608 C CA . PRO A 1 198 ? 20.490 -2.463 -21.216 1.00 90.81 198 PRO A CA 1
ATOM 1609 C C . PRO A 1 198 ? 20.755 -3.957 -21.429 1.00 90.81 198 PRO A C 1
ATOM 1611 O O . PRO A 1 198 ? 21.538 -4.567 -20.702 1.00 90.81 198 PRO A O 1
ATOM 1614 N N . ILE A 1 199 ? 20.104 -4.540 -22.436 1.00 84.88 199 ILE A N 1
ATOM 1615 C CA . ILE A 1 199 ? 20.437 -5.886 -22.915 1.00 84.88 199 ILE A CA 1
ATOM 1616 C C . ILE A 1 199 ? 21.657 -5.726 -23.825 1.00 84.88 199 ILE A C 1
ATOM 1618 O O . ILE A 1 199 ? 21.580 -4.981 -24.802 1.00 84.88 199 ILE A O 1
ATOM 1622 N N . ASN A 1 200 ? 22.769 -6.367 -23.465 1.00 72.06 200 ASN A N 1
ATOM 1623 C CA . ASN A 1 200 ? 23.962 -6.451 -24.314 1.00 72.06 200 ASN A CA 1
ATOM 1624 C C . ASN A 1 200 ? 23.783 -7.491 -25.421 1.00 72.06 200 ASN A C 1
ATOM 1626 O O . ASN A 1 200 ? 23.124 -8.521 -25.148 1.00 72.06 200 ASN A O 1
#

Sequence (200 aa):
IVGRLQPLHRAHTKLINIMIQDCETAIVCLGSAQKKREKHDPWTVEERMQMLKNVYADRIKIVPLNDIGAASPDQWVSYIFDKLDKLGMKEPTDYYSGSDFDASWYKEHFWSDAISSELFTRRSVGGGLVDDPRLHKYLTADGAKRMLYILNRDTSSVPSATEIRMSLELRNDMWRDWTSAVNHDIIIENYPEEFKVPIN

Secondary structure (DSSP, 8-state):
-EE--SS--HHHHHHHHHHHHH-SSEEEEESSTT--SBTTB-S-HHHHHHHHHHHHTTSEEEEE------SSHHHHHHHHHHHHHTTTPPPP-EEEESSHHHHHTTHHHH--GGG-SSS-SS---SS-----TTEEEEE-SSSS--EEEEE-GGG--SPPHHHHHHHHHTT-THHHHHS-GGGHHHHHHTS-GGGSPPP-